Protein AF-M2AZB9-F1 (afdb_monomer)

Organism: NCBI:txid1263867

Nearest PDB structures (foldseek):
  3elk-assembly1_B  TM=8.672E-01  e=2.434E-01  Thermoplasma acidophilum
  6z1p-assembly1_Ax  TM=4.037E-01  e=1.116E+00  Tetrahymena thermophila SB210
  8gmd-assembly1_A  TM=4.180E-01  e=2.053E+00  Homo sapiens
  7rj8-assembly1_A  TM=4.001E-01  e=1.932E+00  Mus musculus
  3vn5-assembly1_A  TM=2.978E-01  e=5.442E+00  Aquifex aeolicus VF5

Secondary structure (DSSP, 8-state):
-----S--------HHHHHHHHHHHHHTTSEEEEEEE-TTS-EEEEEEE-HHHHHHHHHHHS--GGGBEEEEEEEEPTTSS-EEEEEEESSHHHHHHHHHHHHHTTSEE--S--EEEEEEEE-SSTTSPPEEEEEEEEEESEESSS--HHHHHHT---BSSGGGHHHHTTPPPS--

Solvent-accessible surface area (backbone atoms only — not comparable to full-atom values): 10259 Å² total; per-residue (Å²): 131,80,78,82,68,89,82,71,75,82,82,86,59,53,77,66,57,45,49,54,49,51,52,52,35,36,77,70,51,26,30,50,76,49,79,44,70,43,100,83,78,40,86,44,72,48,76,44,74,31,71,67,24,43,53,56,56,46,46,73,75,63,55,71,58,60,30,36,39,51,76,46,83,53,69,58,46,85,99,51,71,39,29,34,39,39,27,36,16,54,31,63,64,48,33,46,54,53,50,53,43,30,40,78,24,34,32,31,43,61,87,78,61,74,73,49,74,50,76,52,75,45,55,92,47,91,90,51,75,68,37,69,32,20,40,40,34,38,53,22,60,45,69,65,85,60,48,42,57,74,63,38,58,74,65,59,80,60,32,71,50,77,66,48,49,34,63,82,72,76,43,75,66,83,79,128

pLDDT: mean 80.76, std 15.94, range [29.81, 97.25]

Sequence (176 aa):
MLPLQYNYPSHDLDDLELAQALDRFEARGWITGEDFINRKAKPDRSIKITLDGADVWESERHPDWSRNVTDTSGRTIPDTERHRIRIYGHSLAICREFFDAACACGYYDHDGGQIVTAEGHDQLVYWRPAQRIYLLSAWVNSWSLRTAWPGFEARRTWWRTPDEIGKLWGLPPAQT

Foldseek 3Di:
DPPPPLPDDDPPDDPVRVVVLLVVCVVVVQKDKDWDQDPVRDIDIDIDGDPVNVVLVVLLVDFPQQQEKDKDWDDDDPPALKTKIKMKGQDVVNSVLLVVLCCVQVQFAAPPFDKDKDWDWACLDPSDHTDIMMMIMDITSDGDPGGPVVSSVVSRPHDHDSQRSCVVVVHDGPPD

Structure (mmCIF, N/CA/C/O backbone):
data_AF-M2AZB9-F1
#
_entry.id   AF-M2AZB9-F1
#
loop_
_atom_site.group_PDB
_atom_site.id
_atom_site.type_symbol
_atom_site.label_atom_id
_atom_site.label_alt_id
_atom_site.label_comp_id
_atom_site.label_asym_id
_atom_site.label_entity_id
_atom_site.label_seq_id
_atom_site.pdbx_PDB_ins_code
_atom_site.Cartn_x
_atom_site.Cartn_y
_atom_site.Cartn_z
_atom_site.occupancy
_atom_site.B_iso_or_equiv
_atom_site.auth_seq_id
_atom_site.auth_comp_id
_atom_site.auth_asym_id
_atom_site.auth_atom_id
_atom_site.pdbx_PDB_model_num
ATOM 1 N N . MET A 1 1 ? 2.275 -11.014 32.824 1.00 31.95 1 MET A N 1
ATOM 2 C CA . MET A 1 1 ? 2.957 -9.983 32.019 1.00 31.95 1 MET A CA 1
ATOM 3 C C . MET A 1 1 ? 2.177 -9.902 30.717 1.00 31.95 1 MET A C 1
ATOM 5 O O . MET A 1 1 ? 2.235 -10.850 29.949 1.00 31.95 1 MET A O 1
ATOM 9 N N . LEU A 1 2 ? 1.309 -8.897 30.558 1.00 29.81 2 LEU A N 1
ATOM 10 C CA . LEU A 1 2 ? 0.578 -8.702 29.299 1.00 29.81 2 LEU A CA 1
ATOM 11 C C . LEU A 1 2 ? 1.620 -8.410 28.209 1.00 29.81 2 LEU A C 1
ATOM 13 O O . LEU A 1 2 ? 2.538 -7.633 28.490 1.00 29.81 2 LEU A O 1
ATOM 17 N N . PRO A 1 3 ? 1.549 -9.031 27.021 1.00 36.62 3 PRO A N 1
ATOM 18 C CA . PRO A 1 3 ? 2.444 -8.655 25.939 1.00 36.62 3 PRO A CA 1
ATOM 19 C C . PRO A 1 3 ? 2.204 -7.172 25.647 1.00 36.62 3 PRO A C 1
ATOM 21 O O . PRO A 1 3 ? 1.065 -6.758 25.440 1.00 36.62 3 PRO A O 1
ATOM 24 N N . LEU A 1 4 ? 3.266 -6.367 25.707 1.00 38.31 4 LEU A N 1
ATOM 25 C CA . LEU A 1 4 ? 3.257 -4.979 25.253 1.00 38.31 4 LEU A CA 1
ATOM 26 C C . LEU A 1 4 ? 2.741 -4.978 23.811 1.00 38.31 4 LEU A C 1
ATOM 28 O O . LEU A 1 4 ? 3.440 -5.405 22.893 1.00 38.31 4 LEU A O 1
ATOM 32 N N . GLN A 1 5 ? 1.488 -4.570 23.625 1.00 40.47 5 GLN A N 1
ATOM 33 C CA . GLN A 1 5 ? 0.898 -4.401 22.309 1.00 40.47 5 GLN A CA 1
ATOM 34 C C . GLN A 1 5 ? 1.663 -3.265 21.624 1.00 40.47 5 GLN A C 1
ATOM 36 O O . GLN A 1 5 ? 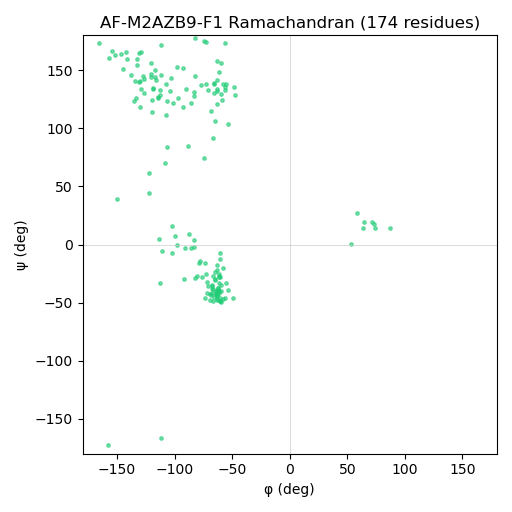1.504 -2.101 21.972 1.00 40.47 5 GLN A O 1
ATOM 41 N N . TYR A 1 6 ? 2.509 -3.619 20.655 1.00 41.72 6 TYR A N 1
ATOM 42 C CA . TYR A 1 6 ? 3.330 -2.695 19.857 1.00 41.72 6 TYR A CA 1
ATOM 43 C C . TYR A 1 6 ? 2.500 -1.680 19.035 1.00 41.72 6 TYR A C 1
ATOM 45 O O . TYR A 1 6 ? 3.060 -0.746 18.468 1.00 41.72 6 TYR A O 1
ATOM 53 N N . ASN A 1 7 ? 1.169 -1.828 19.008 1.00 47.25 7 ASN A N 1
ATOM 54 C CA . ASN A 1 7 ? 0.216 -0.968 18.307 1.00 47.25 7 ASN A CA 1
ATOM 55 C C . ASN A 1 7 ? -0.590 -0.120 19.307 1.00 47.25 7 ASN A C 1
ATOM 57 O O . ASN A 1 7 ? -1.782 -0.366 19.495 1.00 47.25 7 ASN A O 1
ATOM 61 N N . TYR A 1 8 ? 0.054 0.859 19.946 1.00 48.38 8 TYR A N 1
ATOM 62 C CA . TYR A 1 8 ? -0.638 1.962 20.629 1.00 48.38 8 TYR A CA 1
ATOM 63 C C . TYR A 1 8 ? -0.182 3.312 20.049 1.00 48.38 8 TYR A C 1
ATOM 65 O O . TYR A 1 8 ? 0.467 4.095 20.745 1.00 48.38 8 TYR A O 1
ATOM 73 N N . PRO A 1 9 ? -0.405 3.579 18.747 1.00 56.12 9 PRO A N 1
ATOM 74 C CA . PRO A 1 9 ? -0.213 4.928 18.238 1.00 56.12 9 PRO A CA 1
ATOM 75 C C . PRO A 1 9 ? -1.201 5.874 18.934 1.00 56.12 9 PRO A C 1
ATOM 77 O O . PRO A 1 9 ? -2.346 5.499 19.195 1.00 56.12 9 PRO A O 1
ATOM 80 N N . SER A 1 10 ? -0.750 7.092 19.241 1.00 62.91 10 SER A N 1
ATOM 81 C CA . SER A 1 10 ? -1.670 8.183 19.572 1.00 62.91 10 SER A CA 1
ATOM 82 C C . SER A 1 10 ? -2.646 8.342 18.410 1.00 62.91 10 SER A C 1
ATOM 84 O O . SER A 1 10 ? -2.225 8.313 17.254 1.00 62.91 10 SER A O 1
ATOM 86 N N . HIS A 1 11 ? -3.940 8.450 18.702 1.00 72.12 11 HIS A N 1
ATOM 87 C CA . HIS A 1 11 ? -4.943 8.664 17.660 1.00 72.12 11 HIS A CA 1
ATOM 88 C C . HIS A 1 11 ? -4.988 10.123 17.200 1.00 72.12 11 HIS A C 1
ATOM 90 O O . HIS A 1 11 ? -5.577 10.396 16.163 1.00 72.12 11 HIS A O 1
ATOM 96 N N . ASP A 1 12 ? -4.408 11.049 17.972 1.00 81.00 12 ASP A N 1
ATOM 97 C CA . ASP A 1 12 ? -4.403 12.508 17.764 1.00 81.00 12 ASP A CA 1
ATOM 98 C C . ASP A 1 12 ? -5.792 13.160 17.575 1.00 81.00 12 ASP A C 1
ATOM 100 O O . ASP A 1 12 ? -5.878 14.377 17.455 1.00 81.00 12 ASP A O 1
ATOM 104 N N . LEU A 1 13 ? -6.868 12.365 17.623 1.00 82.44 13 LEU A N 1
ATOM 105 C CA . LEU A 1 13 ? -8.260 12.809 17.635 1.00 82.44 13 LEU A CA 1
ATOM 106 C C . LEU A 1 13 ? -8.587 13.572 18.919 1.00 82.44 13 LEU A C 1
ATOM 108 O O . LEU A 1 13 ? -8.235 13.117 20.015 1.00 82.44 13 LEU A O 1
ATOM 112 N N . ASP A 1 14 ? -9.327 14.668 18.782 1.00 91.19 14 ASP A N 1
ATOM 113 C CA . ASP A 1 14 ? -10.003 15.297 19.913 1.00 91.19 14 ASP A CA 1
ATOM 114 C C . ASP A 1 14 ? -11.244 14.497 20.371 1.00 91.19 14 ASP A C 1
ATOM 116 O O . ASP A 1 14 ? -11.627 13.490 19.769 1.00 91.19 14 ASP A O 1
ATOM 120 N N . ASP A 1 15 ? -11.877 14.928 21.467 1.00 86.06 15 ASP A N 1
ATOM 121 C CA . ASP A 1 15 ? -13.034 14.232 22.046 1.00 86.06 15 ASP A CA 1
ATOM 122 C C . ASP A 1 15 ? -14.223 14.132 21.069 1.00 86.06 15 ASP A C 1
ATOM 124 O O . ASP A 1 15 ? -14.946 13.131 21.070 1.00 86.06 15 ASP A O 1
ATOM 128 N N . LEU A 1 16 ? -14.439 15.153 20.231 1.00 87.06 16 LEU A N 1
ATOM 129 C CA . LEU A 1 16 ? -15.531 15.177 19.259 1.00 87.06 16 LEU A CA 1
ATOM 130 C C . LEU A 1 16 ? -15.229 14.235 18.092 1.00 87.06 16 LEU A C 1
ATOM 132 O O . LEU A 1 16 ? -16.094 13.454 17.691 1.00 87.06 16 LEU A O 1
ATOM 136 N N . GLU A 1 17 ? -14.012 14.286 17.561 1.00 88.62 17 GLU A N 1
ATOM 137 C CA . GLU A 1 17 ? -13.555 13.419 16.477 1.00 88.62 17 GLU A CA 1
ATOM 138 C C . GLU A 1 17 ? -13.549 11.947 16.898 1.00 88.62 17 GLU A C 1
ATOM 140 O O . GLU A 1 17 ? -13.988 11.081 16.134 1.00 88.62 17 GLU A O 1
ATOM 145 N N . LEU A 1 18 ? -13.113 11.663 18.130 1.00 86.81 18 LEU A N 1
ATOM 146 C CA . LEU A 1 18 ? -13.141 10.325 18.709 1.00 86.81 18 LEU A CA 1
ATOM 147 C C . LEU A 1 18 ? -14.579 9.819 18.853 1.00 86.81 18 LEU A C 1
ATOM 149 O O . LEU A 1 18 ? -14.874 8.707 18.416 1.00 86.81 18 LEU A O 1
ATOM 153 N N . ALA A 1 19 ? -15.485 10.631 19.406 1.00 86.44 19 ALA A N 1
ATOM 154 C CA . ALA A 1 19 ? -16.895 10.265 19.526 1.00 86.44 19 ALA A CA 1
ATOM 155 C C . ALA A 1 19 ? -17.515 9.961 18.153 1.00 86.44 19 ALA A C 1
ATOM 157 O O . ALA A 1 19 ? -18.109 8.902 17.961 1.00 86.44 19 ALA A O 1
ATOM 158 N N . GLN A 1 20 ? -17.284 10.825 17.161 1.00 87.75 20 GLN A N 1
ATOM 159 C CA . GLN A 1 20 ? -17.760 10.608 15.795 1.00 87.75 20 GLN A CA 1
ATOM 160 C C . GLN A 1 20 ? -17.163 9.348 15.154 1.00 87.75 20 GLN A C 1
ATOM 162 O O . GLN A 1 20 ? -17.847 8.665 14.391 1.00 87.75 20 GLN A O 1
ATOM 167 N N . ALA A 1 21 ? -15.893 9.033 15.418 1.00 87.12 21 ALA A N 1
ATOM 168 C CA . ALA A 1 21 ? -15.264 7.812 14.923 1.00 87.12 21 ALA A CA 1
ATOM 169 C C . ALA A 1 21 ? -15.899 6.557 15.532 1.00 87.12 21 ALA A C 1
ATOM 171 O O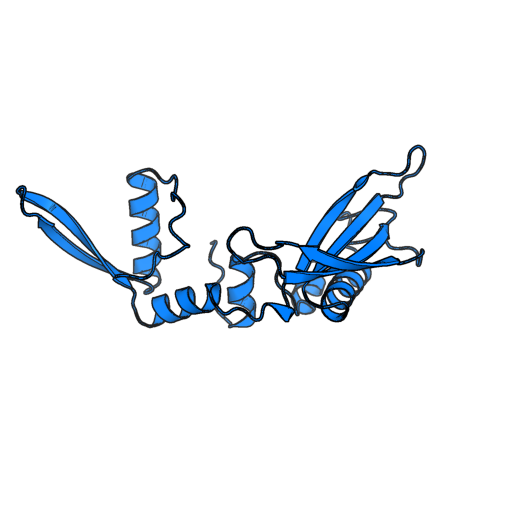 . ALA A 1 21 ? -16.226 5.624 14.795 1.00 87.12 21 ALA A O 1
ATOM 172 N N . LEU A 1 22 ? -16.134 6.559 16.845 1.00 88.56 22 LEU A N 1
ATOM 173 C CA . LEU A 1 22 ? -16.800 5.462 17.546 1.00 88.56 22 LEU A CA 1
ATOM 174 C C . LEU A 1 22 ? -18.241 5.274 17.053 1.00 88.56 22 LEU A C 1
ATOM 176 O O . LEU A 1 22 ? -18.629 4.153 16.734 1.00 88.56 22 LEU A O 1
ATOM 180 N N . ASP A 1 23 ? -19.000 6.355 16.881 1.00 88.12 23 ASP A N 1
ATOM 181 C CA . ASP A 1 23 ? -20.371 6.276 16.365 1.00 88.12 23 ASP A CA 1
ATOM 182 C C . ASP A 1 23 ? -20.410 5.707 14.936 1.00 88.12 23 ASP A C 1
ATOM 184 O O . ASP A 1 23 ? -21.278 4.895 14.609 1.00 88.12 23 ASP A O 1
ATOM 188 N N . ARG A 1 24 ? -19.431 6.046 14.081 1.00 88.44 24 ARG A N 1
ATOM 189 C CA . ARG A 1 24 ? -19.294 5.425 12.749 1.00 88.44 24 ARG A CA 1
ATOM 190 C C . ARG A 1 24 ? -18.991 3.930 12.832 1.00 88.44 24 ARG A C 1
ATOM 192 O O . ARG A 1 24 ? -19.529 3.164 12.035 1.00 88.44 24 ARG A O 1
ATOM 199 N N . PHE A 1 25 ? -18.118 3.508 13.745 1.00 89.81 25 PHE A N 1
ATOM 200 C CA . PHE A 1 25 ? -17.784 2.092 13.916 1.00 89.81 25 PHE A CA 1
ATOM 201 C C . PHE A 1 25 ? -18.970 1.288 14.449 1.00 89.81 25 PHE A C 1
ATOM 203 O O . PHE A 1 25 ? -19.200 0.167 13.998 1.00 89.81 25 PHE A O 1
ATOM 210 N N . GLU A 1 26 ? -19.753 1.865 15.358 1.00 90.69 26 GLU A N 1
ATOM 211 C CA . GLU A 1 26 ? -20.965 1.234 15.874 1.00 90.69 26 GLU A CA 1
ATOM 212 C C . GLU A 1 26 ? -22.060 1.158 14.804 1.00 90.69 26 GLU A C 1
ATOM 214 O O . GLU A 1 26 ? -22.653 0.099 14.611 1.00 90.69 26 GLU A O 1
ATOM 219 N N . ALA A 1 27 ? -22.257 2.222 14.016 1.00 88.94 27 ALA A N 1
ATOM 220 C CA . ALA A 1 27 ? -23.193 2.225 12.888 1.00 88.94 27 ALA A CA 1
ATOM 221 C C . ALA A 1 27 ? -22.844 1.182 11.810 1.00 88.94 27 ALA A C 1
ATOM 223 O O . ALA A 1 27 ? -23.729 0.686 11.113 1.00 88.94 27 ALA A O 1
ATOM 224 N N . ARG A 1 28 ? -21.557 0.833 11.676 1.00 86.75 28 ARG A N 1
ATOM 225 C CA . ARG A 1 28 ? -21.064 -0.237 10.791 1.00 86.75 28 ARG A CA 1
ATOM 226 C C . ARG A 1 28 ? -21.096 -1.628 11.430 1.00 86.75 28 ARG A C 1
ATOM 228 O O . ARG A 1 28 ? -20.762 -2.597 10.757 1.00 86.75 28 ARG A O 1
ATOM 235 N N . GLY A 1 29 ? -21.484 -1.736 12.700 1.00 90.75 29 GLY A N 1
ATOM 236 C CA . GLY A 1 29 ? -21.535 -2.997 13.436 1.00 90.75 29 GLY A CA 1
ATOM 237 C C . GLY A 1 29 ? -20.168 -3.546 13.848 1.00 90.75 29 GLY A C 1
ATOM 238 O O . GLY A 1 29 ? -20.089 -4.706 14.236 1.00 90.75 29 GLY A O 1
ATOM 239 N N . TRP A 1 30 ? -19.092 -2.753 13.782 1.00 90.31 30 TRP A N 1
ATOM 240 C CA . TRP A 1 30 ? -17.729 -3.185 14.139 1.00 90.31 30 TRP A CA 1
ATOM 241 C C . TRP A 1 30 ? -17.456 -3.121 15.642 1.00 90.31 30 TRP A C 1
ATOM 243 O O . TRP A 1 30 ? -16.653 -3.879 16.186 1.00 90.31 30 TRP A O 1
ATOM 253 N N . ILE A 1 31 ? -18.135 -2.215 16.335 1.00 93.69 31 ILE A N 1
ATOM 254 C CA . ILE A 1 31 ? -18.088 -2.114 17.790 1.00 93.69 31 ILE A CA 1
ATOM 255 C C . ILE A 1 31 ? -19.505 -2.037 18.349 1.00 93.69 31 ILE A C 1
ATOM 257 O O . ILE A 1 31 ? -20.462 -1.768 17.629 1.00 93.69 31 ILE A O 1
ATOM 261 N N . THR A 1 32 ? -19.625 -2.253 19.650 1.00 93.94 32 THR A N 1
ATOM 262 C CA . THR A 1 32 ? -20.830 -1.974 20.428 1.00 93.94 32 THR A CA 1
ATOM 263 C C . THR A 1 32 ? -20.447 -1.189 21.674 1.00 93.94 32 THR A C 1
ATOM 265 O O . THR A 1 32 ? -19.400 -1.450 22.281 1.00 93.94 32 THR A O 1
ATOM 268 N N . GLY A 1 33 ? -21.272 -0.206 22.027 1.00 88.12 33 GLY A N 1
ATOM 269 C CA . GLY A 1 33 ? -21.108 0.614 23.213 1.00 88.12 33 GLY A CA 1
ATOM 270 C C . GLY A 1 33 ? -22.191 0.375 24.262 1.00 88.12 33 GLY A C 1
ATOM 271 O O . GLY A 1 33 ? -23.354 0.157 23.936 1.00 88.12 33 GLY A O 1
ATOM 272 N N . GLU A 1 34 ? -21.815 0.468 25.533 1.00 88.75 34 GLU A N 1
ATOM 273 C CA . GLU A 1 34 ? -22.759 0.559 26.649 1.00 88.75 34 GLU A CA 1
ATOM 274 C C . GLU A 1 34 ? -22.356 1.734 27.542 1.00 88.75 34 GLU A C 1
ATOM 276 O O . GLU A 1 34 ? -21.245 1.754 28.089 1.00 88.75 34 GLU A O 1
ATOM 281 N N . ASP A 1 35 ? -23.254 2.713 27.659 1.00 89.06 35 ASP A N 1
ATOM 282 C CA . ASP A 1 35 ? -23.085 3.870 28.534 1.00 89.06 35 ASP A CA 1
ATOM 283 C C . ASP A 1 35 ? -23.253 3.458 29.998 1.00 89.06 35 ASP A C 1
ATOM 285 O O . ASP A 1 35 ? -24.160 2.707 30.363 1.00 89.06 35 ASP A O 1
ATOM 289 N N . PHE A 1 36 ? -22.392 3.980 30.866 1.00 90.69 36 PHE A N 1
ATOM 290 C CA . PHE A 1 36 ? -22.454 3.725 32.298 1.00 90.69 36 PHE A CA 1
ATOM 291 C C . PHE A 1 36 ? -22.001 4.944 33.104 1.00 90.69 36 PHE A C 1
ATOM 293 O O . PHE A 1 36 ? -21.364 5.869 32.608 1.00 90.69 36 PHE A O 1
ATOM 300 N N . ILE A 1 37 ? -22.324 4.951 34.397 1.00 91.06 37 ILE A N 1
ATOM 301 C CA . ILE A 1 37 ? -21.782 5.936 35.332 1.00 91.06 37 ILE A CA 1
ATOM 302 C C . ILE A 1 37 ? -20.532 5.343 35.972 1.00 91.06 37 ILE A C 1
ATOM 304 O O . ILE A 1 37 ? -20.596 4.320 36.659 1.00 91.06 37 ILE A O 1
ATOM 308 N N . ASN A 1 38 ? -19.381 5.977 35.759 1.00 86.94 38 ASN A N 1
ATOM 309 C CA . ASN A 1 38 ? -18.135 5.489 36.331 1.00 86.94 38 ASN A CA 1
ATOM 310 C C . ASN A 1 38 ? -18.062 5.726 37.849 1.00 86.94 38 ASN A C 1
ATOM 312 O O . ASN A 1 38 ? -18.892 6.396 38.466 1.00 86.94 38 ASN A O 1
ATOM 316 N N . ARG A 1 39 ? -17.002 5.205 38.480 1.00 89.06 39 ARG A N 1
ATOM 317 C CA . ARG A 1 39 ? -16.795 5.276 39.941 1.00 89.06 39 ARG A CA 1
ATOM 318 C C . ARG A 1 39 ? -16.707 6.704 40.505 1.00 89.06 39 ARG A C 1
ATOM 320 O O . ARG A 1 39 ? -16.738 6.866 41.719 1.00 89.06 39 ARG A O 1
ATOM 327 N N . LYS A 1 40 ? -16.572 7.726 39.651 1.00 91.50 40 LYS A N 1
ATOM 328 C CA . LYS A 1 40 ? -16.526 9.150 40.024 1.00 91.50 40 LYS A CA 1
ATOM 329 C C . LYS A 1 40 ? -17.851 9.874 39.749 1.00 91.50 40 LYS A C 1
ATOM 331 O O . LYS A 1 40 ? -17.855 11.101 39.708 1.00 91.50 40 LYS A O 1
ATOM 336 N N . ALA A 1 41 ? -18.942 9.133 39.545 1.00 88.12 41 ALA A N 1
ATOM 337 C CA . ALA A 1 41 ? -20.257 9.664 39.194 1.00 88.12 41 ALA A CA 1
ATOM 338 C C . ALA A 1 41 ? -20.270 10.487 37.890 1.00 88.12 41 ALA A C 1
ATOM 340 O O . ALA A 1 41 ? -21.098 11.381 37.726 1.00 88.12 41 ALA A O 1
ATOM 341 N N . LYS A 1 42 ? -19.347 10.201 36.964 1.00 86.81 42 LYS A N 1
ATOM 342 C CA . LYS A 1 42 ? -19.314 10.830 35.641 1.00 86.81 42 LYS A CA 1
ATOM 343 C C . LYS A 1 42 ? -19.860 9.864 34.584 1.00 86.81 42 LYS A C 1
ATOM 345 O O . LYS A 1 42 ? -19.581 8.668 34.705 1.00 86.81 42 LYS A O 1
ATOM 350 N N . PRO A 1 43 ? -20.598 10.360 33.574 1.00 86.19 43 PRO A N 1
ATOM 351 C CA . PRO A 1 43 ? -20.927 9.579 32.388 1.00 86.19 43 PRO A CA 1
ATOM 352 C C . PRO A 1 43 ? -19.655 9.055 31.730 1.00 86.19 43 PRO A C 1
ATOM 354 O O . PRO A 1 43 ? -18.648 9.765 31.669 1.00 86.19 43 PRO A O 1
ATOM 357 N N . ASP A 1 44 ? -19.706 7.809 31.294 1.00 85.88 44 ASP A N 1
ATOM 358 C CA . ASP A 1 44 ? -18.609 7.098 30.659 1.00 85.88 44 ASP A CA 1
ATOM 359 C C . ASP A 1 44 ? -19.189 6.041 29.713 1.00 85.88 44 ASP A C 1
ATOM 361 O O . ASP A 1 44 ? -20.369 5.691 29.811 1.00 85.88 44 ASP A O 1
ATOM 365 N N . ARG A 1 45 ? -18.373 5.524 28.799 1.00 84.75 45 ARG A N 1
ATOM 366 C CA . ARG A 1 45 ? -18.831 4.586 27.771 1.00 84.75 45 ARG A CA 1
ATOM 367 C C . ARG A 1 45 ? -17.882 3.408 27.674 1.00 84.75 45 ARG A C 1
ATOM 369 O O . ARG A 1 45 ? -16.676 3.569 27.503 1.00 84.75 45 ARG A O 1
ATOM 376 N N . SER A 1 46 ? -18.427 2.202 27.794 1.00 88.69 46 SER A N 1
ATOM 377 C CA . SER A 1 46 ? -17.668 0.981 27.540 1.00 88.69 46 SER A CA 1
ATOM 378 C C . SER A 1 46 ? -17.807 0.616 26.071 1.00 88.69 46 SER A C 1
ATOM 380 O O . SER A 1 46 ? -18.910 0.661 25.538 1.00 88.69 46 SER A O 1
ATOM 382 N N . ILE A 1 47 ? -16.698 0.274 25.419 1.00 89.56 47 ILE A N 1
ATOM 383 C CA . ILE A 1 47 ? -16.664 -0.110 24.006 1.00 89.56 47 ILE A CA 1
ATOM 384 C C . ILE A 1 47 ? -16.139 -1.540 23.904 1.00 89.56 47 ILE A C 1
ATOM 386 O O . ILE A 1 47 ? -15.137 -1.889 24.533 1.00 89.56 47 ILE A O 1
ATOM 390 N N . LYS A 1 48 ? -16.812 -2.373 23.109 1.00 91.56 48 LYS A N 1
ATOM 391 C CA . LYS A 1 48 ? -16.399 -3.746 22.798 1.00 91.56 48 LYS A CA 1
ATOM 392 C C . LYS A 1 48 ? -16.347 -3.927 21.288 1.00 91.56 48 LYS A C 1
ATOM 394 O O . LYS A 1 48 ? -17.203 -3.408 20.579 1.00 91.56 48 LYS A O 1
ATOM 399 N N . ILE A 1 49 ? -15.368 -4.685 20.810 1.00 89.31 49 ILE A N 1
ATOM 400 C CA . ILE A 1 49 ? -15.298 -5.091 19.406 1.00 89.31 49 ILE A CA 1
ATOM 401 C C . ILE A 1 49 ? -16.294 -6.232 19.152 1.00 89.31 49 ILE A C 1
ATOM 403 O O . ILE A 1 49 ? -16.434 -7.127 19.991 1.00 89.31 49 ILE A O 1
ATOM 407 N N . THR A 1 50 ? -17.021 -6.180 18.039 1.00 91.69 50 THR A N 1
ATOM 408 C CA . THR A 1 50 ? -17.900 -7.278 17.602 1.00 91.69 50 THR A CA 1
ATOM 409 C C . THR A 1 50 ? -17.088 -8.351 16.870 1.00 91.69 50 THR A C 1
ATOM 411 O O . THR A 1 50 ? -15.883 -8.193 16.686 1.00 91.69 50 THR A O 1
ATOM 414 N N . LEU A 1 51 ? -17.723 -9.451 16.444 1.00 88.00 51 LEU A N 1
ATOM 415 C CA . LEU A 1 51 ? -17.059 -10.434 15.576 1.00 88.00 51 LEU A CA 1
ATOM 416 C C . LEU A 1 51 ? -16.687 -9.815 14.223 1.00 88.00 51 LEU A C 1
ATOM 418 O O . LEU A 1 51 ? -15.535 -9.908 13.823 1.00 88.00 51 LEU A O 1
ATOM 422 N N . ASP A 1 52 ? -17.610 -9.091 13.590 1.00 83.62 52 ASP A N 1
ATOM 423 C CA . ASP A 1 52 ? -17.351 -8.412 12.314 1.00 83.62 52 ASP A CA 1
ATOM 424 C C . ASP A 1 52 ? -16.229 -7.369 12.447 1.00 83.62 52 ASP A C 1
ATOM 426 O O . ASP A 1 52 ? -15.358 -7.259 11.586 1.00 83.62 52 ASP A O 1
ATOM 430 N N . GLY A 1 53 ? -16.203 -6.620 13.554 1.00 83.38 53 GLY A N 1
ATOM 431 C CA . GLY A 1 53 ? -15.102 -5.706 13.846 1.00 83.38 53 GLY A CA 1
ATOM 432 C C . GLY A 1 53 ? -13.788 -6.426 14.127 1.00 83.38 53 GLY A C 1
ATOM 433 O O . GLY A 1 53 ? -12.736 -5.926 13.740 1.00 83.38 53 GLY A O 1
ATOM 434 N N . ALA A 1 54 ? -1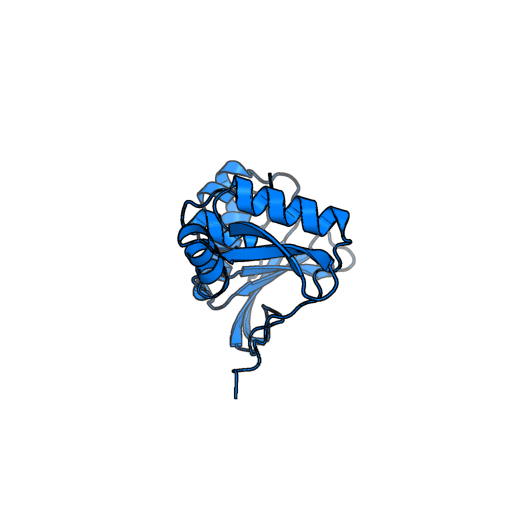3.830 -7.597 14.768 1.00 81.69 54 ALA A N 1
ATOM 435 C CA . ALA A 1 54 ? -12.652 -8.424 14.994 1.00 81.69 54 ALA A CA 1
ATOM 436 C C . ALA A 1 54 ? -12.091 -8.964 13.674 1.00 81.69 54 ALA A C 1
ATOM 438 O O . ALA A 1 54 ? -10.879 -8.950 13.501 1.00 81.69 54 ALA A O 1
ATOM 439 N N . ASP A 1 55 ? -12.941 -9.347 12.720 1.00 75.94 55 ASP A N 1
ATOM 440 C CA . ASP A 1 55 ? -12.508 -9.762 11.383 1.00 75.94 55 ASP A CA 1
ATOM 441 C C . ASP A 1 55 ? -11.822 -8.608 10.635 1.00 75.94 55 ASP A C 1
ATOM 443 O O . ASP A 1 55 ? -10.749 -8.794 10.058 1.00 75.94 55 ASP A O 1
ATOM 447 N N . VAL A 1 56 ? -12.377 -7.390 10.707 1.00 73.62 56 VAL A N 1
ATOM 448 C CA . VAL A 1 56 ? -11.733 -6.176 10.167 1.00 73.62 56 VAL A CA 1
ATOM 449 C C . VAL A 1 56 ? -10.382 -5.935 10.851 1.00 73.62 56 VAL A C 1
ATOM 451 O O . VAL A 1 56 ? -9.362 -5.763 10.184 1.00 73.62 56 VAL A O 1
ATOM 454 N N . TRP A 1 57 ? -10.350 -5.995 12.177 1.00 75.00 57 TRP A N 1
ATOM 455 C CA . TRP A 1 57 ? -9.154 -5.784 12.989 1.00 75.00 57 TRP A CA 1
ATOM 456 C C . TRP A 1 57 ? -8.049 -6.824 12.739 1.00 75.00 57 TRP A C 1
ATOM 458 O O . TRP A 1 57 ? -6.870 -6.477 12.658 1.00 75.00 57 TRP A O 1
ATOM 468 N N . GLU A 1 58 ? -8.404 -8.097 12.574 1.00 71.75 58 GLU A N 1
ATOM 469 C CA . GLU A 1 58 ? -7.460 -9.161 12.223 1.00 71.75 58 GLU A CA 1
ATOM 470 C C . GLU A 1 58 ? -6.997 -9.047 10.766 1.00 71.75 58 GLU A C 1
ATOM 472 O O . GLU A 1 58 ? -5.827 -9.318 10.472 1.00 71.75 58 GLU A O 1
ATOM 477 N N . SER A 1 59 ? -7.854 -8.560 9.859 1.00 66.50 59 SER A N 1
ATOM 478 C CA . SER A 1 59 ? -7.478 -8.328 8.459 1.00 66.50 59 SER A CA 1
ATOM 479 C C . SER A 1 59 ? -6.349 -7.299 8.314 1.00 66.50 59 SER A C 1
ATOM 481 O O . SER A 1 59 ? -5.481 -7.460 7.456 1.00 66.50 59 SER A O 1
ATOM 483 N N . GLU A 1 60 ? -6.286 -6.300 9.200 1.00 63.88 60 GLU A N 1
ATOM 484 C CA . GLU A 1 60 ? -5.196 -5.317 9.243 1.00 63.88 60 GLU A CA 1
ATOM 485 C C . GLU A 1 60 ? -3.878 -5.901 9.782 1.00 63.88 60 GLU A C 1
ATOM 487 O O . GLU A 1 60 ? -2.790 -5.419 9.451 1.00 63.88 60 GLU A O 1
ATOM 492 N N . ARG A 1 61 ? -3.941 -6.958 10.604 1.00 68.38 61 ARG A N 1
ATOM 493 C CA . ARG A 1 61 ? -2.760 -7.598 11.215 1.00 68.38 61 ARG A CA 1
ATOM 494 C C . ARG A 1 61 ? -2.192 -8.743 10.395 1.00 68.38 61 ARG A C 1
ATOM 496 O O . ARG A 1 61 ? -0.976 -8.964 10.407 1.00 68.38 61 ARG A O 1
ATOM 503 N N . HIS A 1 62 ? -3.049 -9.429 9.651 1.00 69.25 62 HIS A N 1
ATOM 504 C CA . HIS A 1 62 ? -2.682 -10.568 8.824 1.00 69.25 62 HIS A CA 1
ATOM 505 C C . HIS A 1 62 ? -3.032 -10.392 7.335 1.00 69.25 62 HIS A C 1
ATOM 507 O O . HIS A 1 62 ? -3.491 -11.356 6.718 1.00 69.25 62 HIS A O 1
ATOM 513 N N . PRO A 1 63 ? -2.779 -9.226 6.699 1.00 72.31 63 PRO A N 1
ATOM 514 C CA . PRO A 1 63 ? -2.897 -9.156 5.254 1.00 72.31 63 PRO A CA 1
ATOM 515 C C . PRO A 1 63 ? -1.869 -10.080 4.604 1.00 72.31 63 PRO A C 1
ATOM 517 O O . PRO A 1 63 ? -0.825 -10.405 5.182 1.00 72.31 63 PRO A O 1
ATOM 520 N N . ASP A 1 64 ? -2.130 -10.470 3.359 1.00 78.69 64 ASP A N 1
ATOM 521 C CA . ASP A 1 64 ? -1.105 -11.104 2.542 1.00 78.69 64 ASP A CA 1
ATOM 522 C C . ASP A 1 64 ? -0.003 -10.075 2.242 1.00 78.69 64 ASP A C 1
ATOM 524 O O . ASP A 1 64 ? -0.067 -9.290 1.294 1.00 78.69 64 ASP A O 1
ATOM 528 N N . TRP A 1 65 ? 1.015 -10.056 3.101 1.00 78.12 65 TRP A N 1
ATOM 529 C CA . TRP A 1 65 ? 2.150 -9.143 3.012 1.00 78.12 65 TRP A CA 1
ATOM 530 C C . TRP A 1 65 ? 2.968 -9.351 1.741 1.00 78.12 65 TRP A C 1
ATOM 532 O O . TRP A 1 65 ? 3.625 -8.417 1.294 1.00 78.12 65 TRP A O 1
ATOM 542 N N . SER A 1 66 ? 2.903 -10.527 1.107 1.00 82.69 66 SER A N 1
ATOM 543 C CA . SER A 1 66 ? 3.590 -10.756 -0.171 1.00 82.69 66 SER A CA 1
ATOM 544 C C . SER A 1 66 ? 3.060 -9.858 -1.298 1.00 82.69 66 SER A C 1
ATOM 546 O O . SER A 1 66 ? 3.756 -9.645 -2.292 1.00 82.69 66 SER A O 1
ATOM 548 N N . ARG A 1 67 ? 1.864 -9.286 -1.094 1.00 86.19 67 ARG A N 1
ATOM 549 C CA . ARG A 1 67 ? 1.161 -8.377 -1.999 1.00 86.19 67 ARG A CA 1
ATOM 550 C C . ARG A 1 67 ? 1.334 -6.896 -1.658 1.00 86.19 67 ARG A C 1
ATOM 552 O O . ARG A 1 67 ? 0.776 -6.057 -2.363 1.00 86.19 67 ARG A O 1
ATOM 559 N N . ASN A 1 68 ? 2.070 -6.549 -0.600 1.00 87.81 68 ASN A N 1
ATOM 560 C CA . ASN A 1 6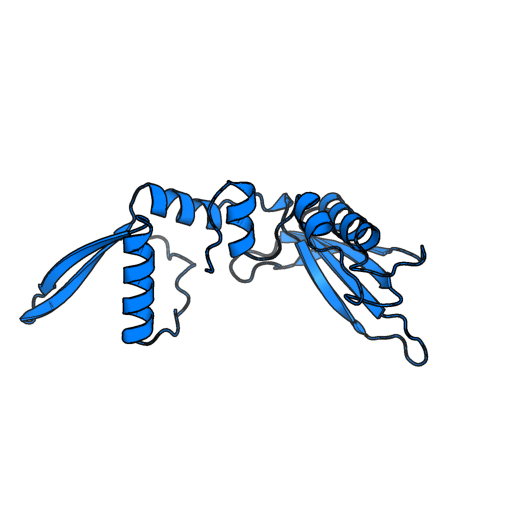8 ? 2.348 -5.146 -0.304 1.00 87.81 68 ASN A CA 1
ATOM 561 C C . ASN A 1 68 ? 3.318 -4.562 -1.335 1.00 87.81 68 ASN A C 1
ATOM 563 O O . ASN A 1 68 ? 4.368 -5.152 -1.613 1.00 87.81 68 ASN A O 1
ATOM 567 N N . VAL A 1 69 ? 2.975 -3.384 -1.850 1.00 91.06 69 VAL A N 1
ATOM 568 C CA . VAL A 1 69 ? 3.833 -2.590 -2.728 1.00 91.06 69 VAL A CA 1
ATOM 569 C C . VAL A 1 69 ? 3.820 -1.137 -2.276 1.00 91.06 69 VAL A C 1
ATOM 571 O O . VAL A 1 69 ? 2.774 -0.594 -1.942 1.00 91.06 69 VAL A O 1
ATOM 574 N N . THR A 1 70 ? 4.973 -0.480 -2.324 1.00 90.00 70 THR A N 1
ATOM 575 C CA . THR A 1 70 ? 5.074 0.977 -2.215 1.00 90.00 70 THR A CA 1
ATOM 576 C C . THR A 1 70 ? 5.922 1.519 -3.354 1.00 90.00 70 THR A C 1
ATOM 578 O O . THR A 1 70 ? 6.914 0.901 -3.747 1.00 90.00 70 THR A O 1
ATOM 581 N N . ASP A 1 71 ? 5.534 2.658 -3.916 1.00 90.75 71 ASP A N 1
ATOM 582 C CA . ASP A 1 71 ? 6.309 3.351 -4.931 1.00 90.75 71 ASP A CA 1
ATOM 583 C C . ASP A 1 71 ? 6.759 4.723 -4.439 1.00 90.75 71 ASP A C 1
ATOM 585 O O . ASP A 1 71 ? 6.065 5.428 -3.712 1.00 90.75 71 ASP A O 1
ATOM 589 N N . THR A 1 72 ? 7.964 5.105 -4.842 1.00 87.62 72 THR A N 1
ATOM 590 C CA . THR A 1 72 ? 8.475 6.458 -4.654 1.00 87.62 72 THR A CA 1
ATOM 591 C C . THR A 1 72 ? 8.946 7.002 -5.992 1.00 87.62 72 THR A C 1
ATOM 593 O O . THR A 1 72 ? 9.712 6.373 -6.732 1.00 87.62 72 THR A O 1
ATOM 596 N N . SER A 1 73 ? 8.491 8.208 -6.302 1.00 79.19 73 SER A N 1
ATOM 597 C CA . SER A 1 73 ? 9.010 9.020 -7.393 1.00 79.19 73 SER A CA 1
ATOM 598 C C . SER A 1 73 ? 10.256 9.769 -6.919 1.00 79.19 73 SER A C 1
ATOM 600 O O . SER A 1 73 ? 10.248 10.418 -5.874 1.00 79.19 73 SER A O 1
ATOM 602 N N . GLY A 1 74 ? 11.348 9.655 -7.670 1.00 66.25 74 GLY A N 1
ATOM 603 C CA . GLY A 1 74 ? 12.639 10.247 -7.347 1.00 66.25 74 GLY A CA 1
ATOM 604 C C . GLY A 1 74 ? 13.068 11.373 -8.288 1.00 66.25 74 GLY A C 1
ATOM 605 O O . GLY A 1 74 ? 12.298 11.893 -9.090 1.00 66.25 74 GLY A O 1
ATOM 606 N N . ARG A 1 75 ? 14.356 11.720 -8.169 1.00 63.12 75 ARG A N 1
ATOM 607 C CA . ARG A 1 75 ? 15.068 12.757 -8.931 1.00 63.12 75 ARG A CA 1
ATOM 608 C C . ARG A 1 75 ? 14.795 12.655 -10.439 1.00 63.12 75 ARG A C 1
ATOM 610 O O . ARG A 1 75 ? 15.017 11.597 -11.031 1.00 63.12 75 ARG A O 1
ATOM 617 N N . THR A 1 76 ? 14.401 13.767 -11.045 1.00 69.19 76 THR A N 1
ATOM 618 C CA . THR A 1 76 ? 14.499 13.991 -12.492 1.00 69.19 76 THR A CA 1
ATOM 619 C C . THR A 1 76 ? 15.981 14.034 -12.881 1.00 69.19 76 THR A C 1
ATOM 621 O O . THR A 1 76 ? 16.785 14.592 -12.123 1.00 69.19 76 THR A O 1
ATOM 624 N N . ILE A 1 77 ? 16.383 13.436 -14.010 1.00 66.00 77 ILE A N 1
ATOM 625 C CA . ILE A 1 77 ? 17.745 13.679 -14.527 1.00 66.00 77 ILE A CA 1
ATOM 626 C C . ILE A 1 77 ? 17.804 15.156 -14.930 1.00 66.00 77 ILE A C 1
ATOM 628 O O . ILE A 1 77 ? 16.902 15.597 -15.646 1.00 66.00 77 ILE A O 1
ATOM 632 N N . PRO A 1 78 ? 18.827 15.918 -14.500 1.00 62.19 78 PRO A N 1
ATOM 633 C CA . PRO A 1 78 ? 19.065 17.257 -15.026 1.00 62.19 78 PRO A CA 1
ATOM 634 C C . PRO A 1 78 ? 19.020 17.246 -16.558 1.00 62.19 78 PRO A C 1
ATOM 636 O O . PRO A 1 78 ? 19.554 16.329 -17.179 1.00 62.19 78 PRO A O 1
ATOM 639 N N . ASP A 1 79 ? 18.344 18.231 -17.143 1.00 68.69 79 ASP A N 1
ATOM 640 C CA . ASP A 1 79 ? 18.208 18.406 -18.596 1.00 68.69 79 ASP A CA 1
ATOM 641 C C . ASP A 1 79 ? 17.441 17.288 -19.335 1.00 68.69 79 ASP A C 1
ATOM 643 O O . ASP A 1 79 ? 17.529 17.169 -20.557 1.00 68.69 79 ASP A O 1
ATOM 647 N N . THR A 1 80 ? 16.642 16.485 -18.623 1.00 71.12 80 THR A N 1
ATOM 648 C CA . THR A 1 80 ? 15.681 15.557 -19.242 1.00 71.12 80 THR A CA 1
ATOM 649 C C . THR A 1 80 ? 14.307 15.654 -18.581 1.00 71.12 80 THR A C 1
ATOM 651 O O . THR A 1 80 ? 14.196 16.026 -17.416 1.00 71.12 80 THR A O 1
ATOM 654 N N . GLU A 1 81 ? 13.273 15.202 -19.285 1.00 73.00 81 GLU A N 1
ATOM 655 C CA . GLU A 1 81 ? 11.937 14.962 -18.715 1.00 73.00 81 GLU A CA 1
ATOM 656 C C . GLU A 1 81 ? 11.836 13.591 -18.021 1.00 73.00 81 GLU A C 1
ATOM 658 O O . GLU A 1 81 ? 10.773 13.192 -17.561 1.00 73.00 81 GLU A O 1
ATOM 663 N N . ARG A 1 82 ? 12.936 12.827 -17.939 1.00 83.31 82 ARG A N 1
ATOM 664 C CA . ARG A 1 82 ? 12.901 11.471 -17.392 1.00 83.31 82 ARG A CA 1
ATOM 665 C C . ARG A 1 82 ? 12.988 11.486 -15.877 1.00 83.31 82 ARG A C 1
ATOM 667 O O . ARG A 1 82 ? 13.886 12.063 -15.256 1.00 83.31 82 ARG A O 1
ATOM 674 N N . HIS A 1 83 ? 12.077 10.734 -15.296 1.00 86.69 83 HIS A N 1
ATOM 675 C CA . HIS A 1 83 ? 11.863 10.597 -13.877 1.00 86.69 83 HIS A CA 1
ATOM 676 C C . HIS A 1 83 ? 12.222 9.191 -13.418 1.00 86.69 83 HIS A C 1
ATOM 678 O O . HIS A 1 83 ? 11.815 8.203 -14.031 1.00 86.69 83 HIS A O 1
ATOM 684 N N . ARG A 1 84 ? 12.977 9.074 -12.322 1.00 89.69 84 ARG A N 1
ATOM 685 C CA . ARG A 1 84 ? 13.278 7.757 -11.759 1.00 89.69 84 ARG A CA 1
ATOM 686 C C . ARG A 1 84 ? 12.160 7.332 -10.828 1.00 89.69 84 ARG A C 1
ATOM 688 O O . ARG A 1 84 ? 11.950 7.985 -9.809 1.00 89.69 84 ARG A O 1
ATOM 695 N N . ILE A 1 85 ? 11.536 6.198 -11.106 1.00 92.19 85 ILE A N 1
ATOM 696 C CA . ILE A 1 85 ? 10.649 5.539 -10.148 1.00 92.19 85 ILE A CA 1
ATOM 697 C C . ILE A 1 85 ? 11.390 4.424 -9.407 1.00 92.19 85 ILE A C 1
ATOM 699 O O . ILE A 1 85 ? 12.360 3.831 -9.910 1.00 92.19 85 ILE A O 1
ATOM 703 N N . ARG A 1 86 ? 10.940 4.148 -8.186 1.00 94.25 86 ARG A N 1
ATOM 704 C CA . ARG A 1 86 ? 11.379 3.020 -7.367 1.00 94.25 86 ARG A CA 1
ATOM 705 C C . ARG A 1 86 ? 10.159 2.359 -6.754 1.00 94.25 86 ARG A C 1
ATOM 707 O O . ARG A 1 86 ? 9.400 3.024 -6.064 1.00 94.25 86 ARG A O 1
ATOM 714 N N . ILE A 1 87 ? 10.003 1.070 -7.005 1.00 95.38 87 ILE A N 1
ATOM 715 C CA . ILE A 1 87 ? 8.910 0.242 -6.509 1.00 95.38 87 ILE A CA 1
ATOM 716 C C . ILE A 1 87 ? 9.512 -0.790 -5.571 1.00 95.38 87 ILE A C 1
ATOM 718 O O . ILE A 1 87 ? 10.439 -1.508 -5.952 1.00 95.38 87 ILE A O 1
ATOM 722 N N . TYR A 1 88 ? 8.981 -0.853 -4.363 1.00 95.25 88 TYR A N 1
ATOM 723 C CA . TYR A 1 88 ? 9.408 -1.750 -3.309 1.00 95.25 88 TYR A CA 1
ATOM 724 C C . TYR A 1 88 ? 8.285 -2.720 -2.972 1.00 95.25 88 TYR A C 1
ATOM 726 O O . TYR A 1 88 ? 7.120 -2.332 -2.923 1.00 95.25 88 TYR A O 1
ATOM 734 N N . GLY A 1 89 ? 8.639 -3.969 -2.700 1.00 93.75 89 GLY A N 1
ATOM 735 C CA . GLY A 1 89 ? 7.689 -4.995 -2.285 1.00 93.75 89 GLY A CA 1
ATOM 736 C C . GLY A 1 89 ? 8.397 -6.209 -1.702 1.00 93.75 89 GLY A C 1
ATOM 737 O O . GLY A 1 89 ? 9.624 -6.318 -1.743 1.00 93.75 89 GLY A O 1
ATOM 738 N N . HIS A 1 90 ? 7.627 -7.148 -1.159 1.00 91.00 90 HIS A N 1
ATOM 739 C CA . HIS A 1 90 ? 8.172 -8.363 -0.538 1.00 91.00 90 HIS A CA 1
ATOM 740 C C . HIS A 1 90 ? 8.487 -9.489 -1.535 1.00 91.00 90 HIS A C 1
ATOM 742 O O . HIS A 1 90 ? 9.025 -10.527 -1.153 1.00 91.00 90 HIS A O 1
ATOM 748 N N . SER A 1 91 ? 8.207 -9.282 -2.823 1.00 92.50 91 SER A N 1
ATOM 749 C CA . SER A 1 91 ? 8.665 -10.140 -3.915 1.00 92.50 91 SER A CA 1
ATOM 750 C C . SER A 1 91 ? 8.968 -9.305 -5.159 1.00 92.50 91 SER A C 1
ATOM 752 O O . SER A 1 91 ? 8.344 -8.273 -5.394 1.00 92.50 91 SER A O 1
ATOM 754 N N . LEU A 1 92 ? 9.902 -9.748 -6.003 1.00 93.94 92 LEU A N 1
ATOM 755 C CA . LEU A 1 92 ? 10.110 -9.082 -7.293 1.00 93.94 92 LEU A CA 1
ATOM 756 C C . LEU A 1 92 ? 8.882 -9.224 -8.211 1.00 93.94 92 LEU A C 1
ATOM 758 O O . LEU A 1 92 ? 8.622 -8.336 -9.021 1.00 93.94 92 LEU A O 1
ATOM 762 N N . ALA A 1 93 ? 8.125 -10.318 -8.068 1.00 94.31 93 ALA A N 1
ATOM 763 C CA . ALA A 1 93 ? 6.904 -10.568 -8.827 1.00 94.31 93 ALA A CA 1
ATOM 764 C C . ALA A 1 93 ? 5.857 -9.474 -8.579 1.00 94.31 93 ALA A C 1
ATOM 766 O O . ALA A 1 93 ? 5.385 -8.874 -9.540 1.00 94.31 93 ALA A O 1
ATOM 767 N N . ILE A 1 94 ? 5.581 -9.121 -7.317 1.00 93.69 94 ILE A N 1
ATOM 768 C CA . ILE A 1 94 ? 4.585 -8.084 -7.022 1.00 93.69 94 ILE A CA 1
ATOM 769 C C . ILE A 1 94 ? 5.037 -6.694 -7.498 1.00 93.69 94 ILE A C 1
ATOM 771 O O . ILE A 1 94 ? 4.232 -5.927 -8.025 1.00 93.69 94 ILE A O 1
ATOM 775 N N . CYS A 1 95 ? 6.340 -6.389 -7.411 1.00 95.81 95 CYS A N 1
ATOM 776 C CA . CYS A 1 95 ? 6.886 -5.145 -7.961 1.00 95.81 95 CYS A CA 1
ATOM 777 C C . CYS A 1 95 ? 6.693 -5.063 -9.483 1.00 95.81 95 CYS A C 1
ATOM 779 O O . CYS A 1 95 ? 6.410 -3.988 -10.013 1.00 95.81 95 CYS A O 1
ATOM 781 N N . ARG A 1 96 ? 6.856 -6.192 -10.186 1.00 96.25 96 ARG A N 1
ATOM 782 C CA . ARG A 1 96 ? 6.637 -6.300 -11.634 1.00 96.25 96 ARG A CA 1
ATOM 783 C C . ARG A 1 96 ? 5.164 -6.175 -11.994 1.00 96.25 96 ARG A C 1
ATOM 785 O O . ARG A 1 96 ? 4.847 -5.362 -12.848 1.00 96.25 96 ARG A O 1
ATOM 792 N N . GLU A 1 97 ? 4.280 -6.896 -11.308 1.00 94.94 97 GLU A N 1
ATOM 793 C CA . GLU A 1 97 ? 2.831 -6.824 -11.540 1.00 94.94 97 GLU A CA 1
ATOM 794 C C . GLU A 1 97 ? 2.303 -5.391 -11.406 1.00 94.94 97 GLU A C 1
ATOM 796 O O . GLU A 1 97 ? 1.598 -4.906 -12.293 1.00 94.94 97 GLU A O 1
ATOM 801 N N . PHE A 1 98 ? 2.709 -4.685 -10.344 1.00 94.75 98 PHE A N 1
ATOM 802 C CA . PHE A 1 98 ? 2.376 -3.274 -10.159 1.00 94.75 98 PHE A CA 1
ATOM 803 C C . PHE A 1 98 ? 2.898 -2.406 -11.310 1.00 94.75 98 PHE A C 1
ATOM 805 O O . PHE A 1 98 ? 2.144 -1.615 -11.879 1.00 94.75 98 PHE A O 1
ATOM 812 N N . PHE A 1 99 ? 4.178 -2.556 -11.667 1.00 95.44 99 PHE A N 1
ATOM 813 C CA . PHE A 1 99 ? 4.807 -1.778 -12.734 1.00 95.44 99 PHE A CA 1
ATOM 814 C C . PHE A 1 99 ? 4.132 -2.001 -14.093 1.00 95.44 99 PHE A C 1
ATOM 816 O O . PHE A 1 99 ? 3.831 -1.038 -14.800 1.00 95.44 99 PHE A O 1
ATOM 823 N N . ASP A 1 100 ? 3.861 -3.254 -14.445 1.00 95.31 100 ASP A N 1
ATOM 824 C CA . ASP A 1 100 ? 3.273 -3.630 -15.728 1.00 95.31 100 ASP A CA 1
ATOM 825 C C . ASP A 1 100 ? 1.832 -3.123 -15.834 1.00 95.31 100 ASP A C 1
ATOM 827 O O . ASP A 1 100 ? 1.441 -2.563 -16.860 1.00 95.31 100 ASP A O 1
ATOM 831 N N . ALA A 1 101 ? 1.047 -3.239 -14.758 1.00 94.06 101 ALA A N 1
ATOM 832 C CA . ALA A 1 101 ? -0.291 -2.663 -14.706 1.00 94.06 101 ALA A CA 1
ATOM 833 C C . ALA A 1 101 ? -0.259 -1.131 -14.787 1.00 94.06 101 ALA A C 1
ATOM 835 O O . ALA A 1 101 ? -1.082 -0.533 -15.482 1.00 94.06 101 ALA A O 1
ATOM 836 N N . ALA A 1 102 ? 0.704 -0.496 -14.119 1.00 92.94 102 ALA A N 1
ATOM 837 C CA . ALA A 1 102 ? 0.873 0.947 -14.153 1.00 92.94 102 ALA A CA 1
ATOM 838 C C . ALA A 1 102 ? 1.216 1.440 -15.565 1.00 92.94 102 ALA A C 1
ATOM 840 O O . ALA A 1 102 ? 0.626 2.415 -16.029 1.00 92.94 102 ALA A O 1
ATOM 841 N N . CYS A 1 103 ? 2.099 0.745 -16.282 1.00 93.56 103 CYS A N 1
ATOM 842 C CA . CYS A 1 103 ? 2.415 1.064 -17.674 1.00 93.56 103 CYS A CA 1
ATOM 843 C C . CYS A 1 103 ? 1.206 0.822 -18.592 1.00 93.56 103 CYS A C 1
ATOM 845 O O . CYS A 1 103 ? 0.813 1.704 -19.354 1.00 93.56 103 CYS A O 1
ATOM 847 N N . ALA A 1 104 ? 0.558 -0.343 -18.478 1.00 93.38 104 ALA A N 1
ATOM 848 C CA . ALA A 1 104 ? -0.586 -0.713 -19.313 1.00 93.38 104 ALA A CA 1
ATOM 849 C C . ALA A 1 104 ? -1.788 0.234 -19.156 1.00 93.38 104 ALA A C 1
ATOM 851 O O . ALA A 1 104 ? -2.585 0.385 -20.082 1.00 93.38 104 ALA A O 1
ATOM 852 N N . CYS A 1 105 ? -1.930 0.864 -17.989 1.00 92.62 105 CYS A N 1
ATOM 853 C CA . CYS A 1 105 ? -3.007 1.802 -17.697 1.00 92.62 105 CYS A CA 1
ATOM 854 C C . CYS A 1 105 ? -2.593 3.275 -17.814 1.00 92.62 105 CYS A C 1
ATOM 856 O O . CYS A 1 105 ? -3.395 4.134 -17.458 1.00 92.62 105 CYS A O 1
ATOM 858 N N . GLY A 1 106 ? -1.385 3.585 -18.296 1.00 90.44 106 GLY A N 1
ATOM 859 C CA . GLY A 1 106 ? -0.924 4.966 -18.482 1.00 90.44 106 GLY A CA 1
ATOM 860 C C . GLY A 1 106 ? -0.628 5.722 -17.181 1.00 90.44 106 GLY A C 1
ATOM 861 O O . GLY A 1 106 ? -0.599 6.953 -17.187 1.00 90.44 106 GLY A O 1
ATOM 862 N N . TYR A 1 107 ? -0.428 5.008 -16.067 1.00 90.56 107 TYR A N 1
ATOM 863 C CA . TYR A 1 107 ? 0.071 5.587 -14.815 1.00 90.56 107 TYR A CA 1
ATOM 864 C C . TYR A 1 107 ? 1.556 5.944 -14.927 1.00 90.56 107 TYR A C 1
ATOM 866 O O . TYR A 1 107 ? 1.966 7.023 -14.497 1.00 90.56 107 TYR A O 1
ATOM 874 N N . TYR A 1 108 ? 2.341 5.062 -15.551 1.00 92.19 108 TYR A N 1
ATOM 875 C CA . TYR A 1 108 ? 3.730 5.314 -15.920 1.00 92.19 108 TYR A CA 1
ATOM 876 C C . TYR A 1 108 ? 3.874 5.338 -17.436 1.00 92.19 108 TYR A C 1
ATOM 878 O O . TYR A 1 108 ? 3.502 4.382 -18.115 1.00 92.19 108 TYR A O 1
ATOM 886 N N . ASP A 1 109 ? 4.461 6.410 -17.957 1.00 91.38 109 ASP A N 1
ATOM 887 C CA . ASP A 1 109 ? 4.852 6.491 -19.361 1.00 91.38 109 ASP A CA 1
ATOM 888 C C . ASP A 1 109 ? 6.267 5.926 -19.528 1.00 91.38 109 ASP A C 1
ATOM 890 O O . ASP A 1 109 ? 7.270 6.639 -19.432 1.00 91.38 109 ASP A O 1
ATOM 894 N N . HIS A 1 110 ? 6.345 4.604 -19.665 1.00 91.81 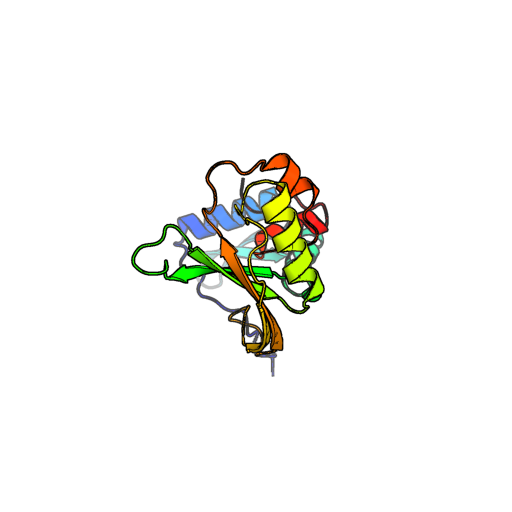110 HIS A N 1
ATOM 895 C CA . HIS A 1 110 ? 7.596 3.877 -19.839 1.00 91.81 110 HIS A CA 1
ATOM 896 C C . HIS A 1 110 ? 7.806 3.503 -21.310 1.00 91.81 110 HIS A C 1
ATOM 898 O O . HIS A 1 110 ? 7.022 2.761 -21.897 1.00 91.81 110 HIS A O 1
ATOM 904 N N . ASP A 1 111 ? 8.919 3.953 -21.881 1.00 89.38 111 ASP A N 1
ATOM 905 C CA . ASP A 1 111 ? 9.287 3.782 -23.294 1.00 89.38 111 ASP A CA 1
ATOM 906 C C . ASP A 1 111 ? 10.042 2.474 -23.599 1.00 89.38 111 ASP A C 1
ATOM 908 O O . ASP A 1 111 ? 10.574 2.302 -24.695 1.00 89.38 111 ASP A O 1
ATOM 912 N N . GLY A 1 112 ? 10.128 1.550 -22.638 1.00 87.19 112 GLY A N 1
ATOM 913 C CA . GLY A 1 112 ? 10.935 0.333 -22.776 1.00 87.19 112 GLY A CA 1
ATOM 914 C C . GLY A 1 112 ?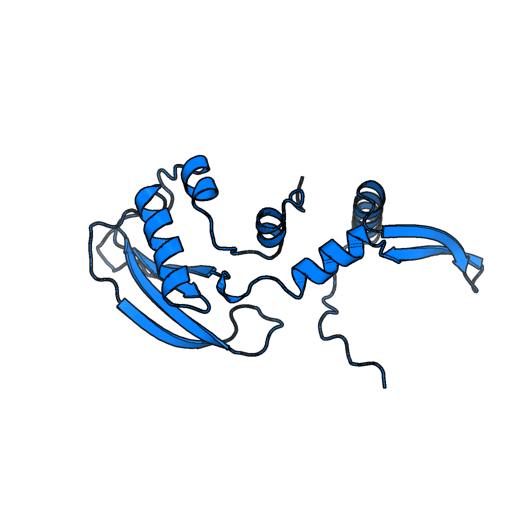 12.399 0.506 -22.360 1.00 87.19 112 GLY A C 1
ATOM 915 O O . GLY A 1 112 ? 13.223 -0.359 -22.660 1.00 87.19 112 GLY A O 1
ATOM 916 N N . GLY A 1 113 ? 12.731 1.598 -21.664 1.00 88.62 113 GLY A N 1
ATOM 917 C CA . GLY A 1 113 ? 14.035 1.811 -21.050 1.00 88.62 113 GLY A CA 1
ATOM 918 C C . GLY A 1 113 ? 14.474 0.709 -20.073 1.00 88.62 113 GLY A C 1
ATOM 919 O O . GLY A 1 113 ? 13.746 -0.225 -19.732 1.00 88.62 113 GLY A O 1
ATOM 920 N N . GLN A 1 114 ? 15.722 0.814 -19.613 1.00 92.38 114 GLN A N 1
ATOM 921 C CA . GLN A 1 114 ? 16.306 -0.180 -18.716 1.00 92.38 114 GLN A CA 1
ATOM 922 C C . GLN A 1 114 ? 15.557 -0.241 -17.379 1.00 92.38 114 GLN A C 1
ATOM 924 O O . GLN A 1 114 ? 15.378 0.772 -16.699 1.00 92.38 114 GLN A O 1
ATOM 929 N N . ILE A 1 115 ? 15.230 -1.466 -16.963 1.00 95.81 115 ILE A N 1
ATOM 930 C CA . ILE A 1 115 ? 14.685 -1.757 -15.640 1.00 95.81 115 ILE A CA 1
ATOM 931 C C . ILE A 1 115 ? 15.765 -2.442 -14.808 1.00 95.81 115 ILE A C 1
ATOM 933 O O . ILE A 1 115 ? 16.295 -3.485 -15.192 1.00 95.81 115 ILE A O 1
ATOM 937 N N . VAL A 1 116 ? 16.082 -1.853 -13.661 1.00 96.31 116 VAL A N 1
ATOM 938 C CA . VAL A 1 116 ? 17.083 -2.351 -12.716 1.00 96.31 116 VAL A CA 1
ATOM 939 C C . VAL A 1 116 ? 16.376 -2.910 -11.494 1.00 96.31 116 VAL A C 1
ATOM 941 O O . VAL A 1 116 ? 15.440 -2.300 -10.982 1.00 96.31 116 VAL A O 1
ATOM 944 N N . THR A 1 117 ? 16.845 -4.049 -10.998 1.00 97.25 117 THR A N 1
ATOM 945 C CA . THR A 1 117 ? 16.307 -4.679 -9.792 1.00 97.25 117 THR A CA 1
ATOM 946 C C . THR A 1 117 ? 17.384 -4.826 -8.731 1.00 97.25 117 THR A C 1
ATOM 948 O O . THR A 1 117 ? 18.546 -5.059 -9.059 1.00 97.25 117 THR A O 1
ATOM 951 N N . ALA A 1 118 ? 17.000 -4.719 -7.465 1.00 96.62 118 ALA A N 1
ATOM 952 C CA . ALA A 1 118 ? 17.877 -4.980 -6.331 1.00 96.62 118 ALA A CA 1
ATOM 953 C C . ALA A 1 118 ? 17.106 -5.675 -5.208 1.00 96.62 118 ALA A C 1
ATOM 955 O O . ALA A 1 118 ? 15.877 -5.703 -5.201 1.00 96.62 118 ALA A O 1
ATOM 956 N N . GLU A 1 119 ? 17.844 -6.220 -4.253 1.00 96.94 119 GLU A N 1
ATOM 957 C CA . GLU A 1 119 ? 17.309 -6.853 -3.056 1.00 96.94 119 GLU A CA 1
ATOM 958 C C . GLU A 1 119 ? 17.975 -6.234 -1.827 1.00 96.94 119 GLU A C 1
ATOM 960 O O . GLU A 1 119 ? 19.153 -5.870 -1.871 1.00 96.94 119 GLU A O 1
ATOM 965 N N . GLY A 1 120 ? 17.226 -6.108 -0.735 1.00 93.19 120 GLY A N 1
ATOM 966 C CA . GLY A 1 120 ? 17.734 -5.580 0.522 1.00 93.19 120 GLY A CA 1
ATOM 967 C C . GLY A 1 120 ? 16.904 -6.013 1.722 1.00 93.19 120 GLY A C 1
ATOM 968 O O . GLY A 1 120 ? 16.006 -6.850 1.617 1.00 93.19 120 GLY A O 1
ATOM 969 N N . HIS A 1 121 ? 17.229 -5.427 2.870 1.00 92.94 121 HIS A N 1
ATOM 970 C CA . HIS A 1 121 ? 16.429 -5.513 4.085 1.00 92.94 121 HIS A CA 1
ATOM 971 C C . HIS A 1 121 ? 16.007 -4.108 4.482 1.00 92.94 121 HIS A C 1
ATOM 973 O O . HIS A 1 121 ? 16.862 -3.237 4.628 1.00 92.94 121 HIS A O 1
ATOM 979 N N . ASP A 1 122 ? 14.706 -3.898 4.632 1.00 88.56 122 ASP A N 1
ATOM 980 C CA . ASP A 1 122 ? 14.148 -2.595 4.973 1.00 88.56 122 ASP A CA 1
ATOM 981 C C . ASP A 1 122 ? 12.802 -2.757 5.687 1.00 88.56 122 ASP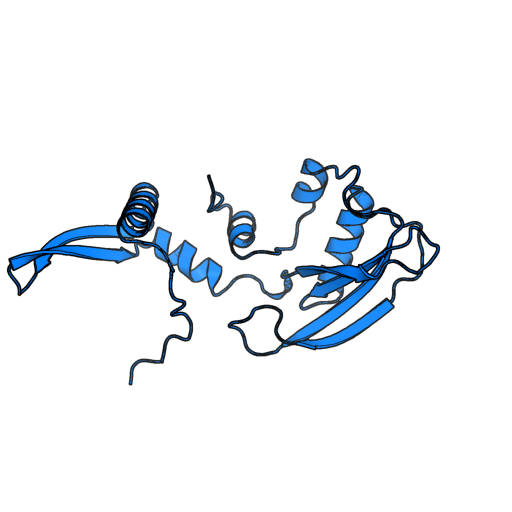 A C 1
ATOM 983 O O . ASP A 1 122 ? 12.199 -3.836 5.710 1.00 88.56 122 ASP A O 1
ATOM 987 N N . GLN A 1 123 ? 12.341 -1.671 6.288 1.00 85.19 123 GLN A N 1
ATOM 988 C CA . GLN A 1 123 ? 11.096 -1.573 7.021 1.00 85.19 123 GLN A CA 1
ATOM 989 C C . GLN A 1 123 ? 10.073 -0.778 6.194 1.00 85.19 123 GLN A C 1
ATOM 991 O O . GLN A 1 123 ? 9.890 0.418 6.398 1.00 85.19 123 GLN A O 1
ATOM 996 N N . LEU A 1 124 ? 9.373 -1.446 5.263 1.00 80.88 124 LEU A N 1
ATOM 997 C CA . LEU A 1 124 ? 8.325 -0.792 4.452 1.00 80.88 124 LEU A CA 1
ATOM 998 C C . LEU A 1 124 ? 7.114 -0.356 5.285 1.00 80.88 124 LEU A C 1
ATOM 1000 O O . LEU A 1 124 ? 6.414 0.587 4.929 1.00 80.88 124 LEU A O 1
ATOM 1004 N N . VAL A 1 125 ? 6.869 -1.047 6.399 1.00 76.81 125 VAL A N 1
ATOM 1005 C CA . VAL A 1 125 ? 5.769 -0.770 7.324 1.00 76.81 125 VAL A CA 1
ATOM 1006 C C . VAL A 1 125 ? 6.373 -0.453 8.684 1.00 76.81 125 VAL A C 1
ATOM 1008 O O . VAL A 1 125 ? 6.978 -1.322 9.310 1.00 76.81 125 VAL A O 1
ATOM 1011 N N . TYR A 1 126 ? 6.203 0.791 9.136 1.00 75.19 126 TYR A N 1
ATOM 1012 C CA . TYR A 1 126 ? 6.941 1.379 10.266 1.00 75.19 126 TYR A CA 1
ATOM 1013 C C . TYR A 1 126 ? 6.818 0.626 11.604 1.00 75.19 126 TYR A C 1
ATOM 1015 O O . TYR A 1 126 ? 7.641 0.816 12.495 1.00 75.19 126 TYR A O 1
ATOM 1023 N N . TRP A 1 127 ? 5.791 -0.207 11.778 1.00 71.88 127 TRP A N 1
ATOM 1024 C CA . TRP A 1 127 ? 5.562 -0.989 12.997 1.00 71.88 127 TRP A CA 1
ATOM 1025 C C . TRP A 1 127 ? 5.973 -2.466 12.869 1.00 71.88 127 TRP A C 1
ATOM 1027 O O . TRP A 1 127 ? 5.968 -3.192 13.862 1.00 71.88 127 TRP A O 1
ATOM 1037 N N . ARG A 1 128 ? 6.351 -2.938 11.672 1.00 75.62 128 ARG A N 1
ATOM 1038 C CA . ARG A 1 128 ? 6.867 -4.301 11.454 1.00 75.62 128 ARG A CA 1
ATOM 1039 C C . ARG A 1 128 ? 8.390 -4.332 11.551 1.00 75.62 128 ARG A C 1
ATOM 1041 O O . ARG A 1 128 ? 9.017 -3.332 11.235 1.00 75.62 128 ARG A O 1
ATOM 1048 N N . PRO A 1 129 ? 9.021 -5.450 11.945 1.00 81.56 129 PRO A N 1
ATOM 1049 C CA . PRO A 1 129 ? 10.476 -5.569 11.857 1.00 81.56 129 PRO A CA 1
ATOM 1050 C C . PRO A 1 129 ? 10.948 -5.417 10.405 1.00 81.56 129 PRO A C 1
ATOM 1052 O O . PRO A 1 129 ? 10.185 -5.701 9.484 1.00 81.56 129 PRO A O 1
ATOM 1055 N N . ALA A 1 130 ? 12.207 -5.021 10.198 1.00 87.31 130 ALA A N 1
ATOM 1056 C CA . ALA A 1 130 ? 12.803 -5.010 8.865 1.00 87.31 130 ALA A CA 1
ATOM 1057 C C . ALA A 1 130 ? 12.720 -6.407 8.230 1.00 87.31 130 ALA A C 1
ATOM 1059 O O . ALA A 1 130 ? 12.990 -7.421 8.880 1.00 87.31 130 ALA A O 1
ATOM 1060 N N . GLN A 1 131 ? 12.336 -6.463 6.959 1.00 88.88 131 GLN A N 1
ATOM 1061 C CA . GLN A 1 131 ? 12.149 -7.710 6.222 1.00 88.88 131 GLN A CA 1
ATOM 1062 C C . GLN A 1 131 ? 12.905 -7.654 4.905 1.00 88.88 131 GLN A C 1
ATOM 1064 O O . GLN A 1 131 ? 13.314 -6.588 4.445 1.00 88.88 131 GLN A O 1
ATOM 1069 N N . ARG A 1 132 ? 13.060 -8.818 4.277 1.00 92.94 132 ARG A N 1
ATOM 1070 C CA . ARG A 1 132 ? 13.543 -8.901 2.904 1.00 92.94 132 ARG A CA 1
ATOM 1071 C C . ARG A 1 132 ? 12.595 -8.130 1.982 1.00 92.94 132 ARG A C 1
ATOM 1073 O O . ARG A 1 132 ? 11.379 -8.340 2.021 1.00 92.94 132 ARG A O 1
ATOM 1080 N N . ILE A 1 133 ? 13.173 -7.263 1.161 1.00 94.62 133 ILE A N 1
ATOM 1081 C CA . ILE A 1 133 ? 12.463 -6.444 0.182 1.00 94.62 133 ILE A CA 1
ATOM 1082 C C . ILE A 1 133 ? 13.161 -6.497 -1.174 1.00 94.62 133 ILE A C 1
ATOM 1084 O O . ILE A 1 133 ? 14.374 -6.699 -1.275 1.00 94.62 133 ILE A O 1
ATOM 1088 N N . TYR A 1 134 ? 12.380 -6.260 -2.218 1.00 96.44 134 TYR A N 1
ATOM 1089 C CA . TYR A 1 134 ? 12.829 -6.174 -3.595 1.00 96.44 134 TYR A CA 1
ATOM 1090 C C . TYR A 1 134 ? 12.531 -4.789 -4.136 1.00 96.44 134 TYR A C 1
ATOM 1092 O O . TYR A 1 134 ? 11.429 -4.273 -3.972 1.00 96.44 134 TYR A O 1
ATOM 1100 N N . LEU A 1 135 ? 13.516 -4.215 -4.813 1.00 95.94 135 LEU A N 1
ATOM 1101 C CA . LEU A 1 135 ? 13.413 -2.957 -5.528 1.00 95.94 135 LEU A CA 1
ATOM 1102 C C . LEU A 1 135 ? 13.329 -3.240 -7.027 1.00 95.94 135 LEU A C 1
ATOM 1104 O O . LEU A 1 135 ? 14.176 -3.946 -7.573 1.00 95.94 135 LEU A O 1
ATOM 1108 N N . LEU A 1 136 ? 12.375 -2.607 -7.698 1.00 97.12 136 LEU A N 1
ATOM 1109 C CA . LEU A 1 136 ? 12.361 -2.390 -9.140 1.00 97.12 136 LEU A CA 1
ATOM 1110 C C . LEU A 1 136 ? 12.507 -0.890 -9.396 1.00 97.12 136 LEU A C 1
ATOM 1112 O O . LEU A 1 136 ? 11.783 -0.078 -8.829 1.00 97.12 136 LEU A O 1
ATOM 1116 N N . SER A 1 137 ? 13.453 -0.499 -10.244 1.00 95.19 137 SER A N 1
ATOM 1117 C CA . SER A 1 137 ? 13.663 0.894 -10.623 1.00 95.19 137 SER A CA 1
ATOM 1118 C C . SER A 1 137 ? 13.716 1.049 -12.135 1.00 95.19 137 SER A C 1
ATOM 1120 O O . SER A 1 137 ? 14.415 0.297 -12.813 1.00 95.19 137 SER A O 1
ATOM 1122 N N . ALA A 1 138 ? 12.997 2.044 -12.643 1.00 94.06 138 ALA A N 1
ATOM 1123 C CA . ALA A 1 138 ? 12.903 2.354 -14.064 1.00 94.06 138 ALA A CA 1
ATOM 1124 C C . ALA A 1 138 ? 12.896 3.874 -14.277 1.00 94.06 138 ALA A C 1
ATOM 1126 O O . ALA A 1 138 ? 12.591 4.640 -13.356 1.00 94.06 138 ALA A O 1
ATOM 1127 N N . TRP A 1 139 ? 13.236 4.298 -15.493 1.00 92.31 139 TRP A N 1
ATOM 1128 C CA . TRP A 1 139 ? 13.079 5.679 -15.945 1.00 92.31 139 TRP A CA 1
ATOM 1129 C C . TRP A 1 139 ? 11.782 5.814 -16.738 1.00 92.31 139 TRP A C 1
ATOM 1131 O O . TRP A 1 139 ? 11.586 5.087 -17.708 1.00 92.31 139 TRP A O 1
ATOM 1141 N N . VAL A 1 140 ? 10.926 6.753 -16.350 1.00 91.25 140 VAL A N 1
ATOM 1142 C CA . VAL A 1 140 ? 9.649 7.050 -17.017 1.00 91.25 140 VAL A CA 1
ATOM 1143 C C . VAL A 1 140 ? 9.674 8.476 -17.558 1.00 91.25 140 VAL A C 1
ATOM 1145 O O . VAL A 1 140 ? 10.351 9.331 -16.990 1.00 91.25 140 VAL A O 1
ATOM 1148 N N . ASN A 1 141 ? 8.963 8.741 -18.647 1.00 88.56 141 ASN A N 1
ATOM 1149 C CA . ASN A 1 141 ? 8.877 10.073 -19.256 1.00 88.56 141 ASN A CA 1
ATOM 1150 C C . ASN A 1 141 ? 7.865 10.965 -18.531 1.00 88.56 141 ASN A C 1
ATOM 1152 O O . ASN A 1 141 ? 7.988 12.181 -18.515 1.00 88.56 141 ASN A O 1
ATOM 1156 N N . SER A 1 142 ? 6.864 10.355 -17.902 1.00 84.69 142 SER A N 1
ATOM 1157 C CA . SER A 1 142 ? 5.911 11.038 -17.039 1.00 84.69 142 SER A CA 1
ATOM 1158 C C . SER A 1 142 ? 5.282 10.059 -16.051 1.00 84.69 142 SER A C 1
ATOM 1160 O O . SER A 1 142 ? 5.297 8.837 -16.248 1.00 84.69 142 SER A O 1
ATOM 1162 N N . TRP A 1 143 ? 4.727 10.606 -14.974 1.00 77.44 143 TRP A N 1
ATOM 1163 C CA . TRP A 1 143 ? 3.846 9.892 -14.058 1.00 77.44 143 TRP A CA 1
ATOM 1164 C C . TRP A 1 143 ? 2.481 10.604 -14.023 1.00 77.44 143 TRP A C 1
ATOM 1166 O O . TRP A 1 143 ? 2.413 11.826 -14.122 1.00 77.44 143 TRP A O 1
ATOM 1176 N N . SER A 1 144 ? 1.399 9.831 -13.910 1.00 66.94 144 SER A N 1
ATOM 1177 C CA . SER A 1 144 ? 0.016 10.261 -13.617 1.00 66.94 144 SER A CA 1
ATOM 1178 C C . SER A 1 144 ? -0.753 11.165 -14.602 1.00 66.94 144 SER A C 1
ATOM 1180 O O . SER A 1 144 ? -1.831 11.644 -14.250 1.00 66.94 144 SER A O 1
ATOM 1182 N N . LEU A 1 145 ? -0.316 11.356 -15.851 1.00 63.62 145 LEU A N 1
ATOM 1183 C CA . LEU A 1 145 ? -1.019 12.273 -16.767 1.00 63.62 145 LEU A CA 1
ATOM 1184 C C . LEU A 1 145 ? -2.336 11.721 -17.354 1.00 63.62 145 LEU A C 1
ATOM 1186 O O . LEU A 1 145 ? -3.213 12.515 -17.701 1.00 63.62 145 LEU A O 1
ATOM 1190 N N . ARG A 1 146 ? -2.491 10.392 -17.508 1.00 76.31 146 ARG A N 1
ATOM 1191 C CA . ARG A 1 146 ? -3.642 9.767 -18.209 1.00 76.31 146 ARG A CA 1
ATOM 1192 C C . ARG A 1 146 ? -4.021 8.377 -17.685 1.00 76.31 146 ARG A C 1
ATOM 1194 O O . ARG A 1 146 ? -4.369 7.489 -18.462 1.00 76.31 146 ARG A O 1
ATOM 1201 N N . THR A 1 147 ? -3.959 8.175 -16.374 1.00 86.12 147 THR A N 1
ATOM 1202 C CA . THR A 1 147 ? -4.241 6.861 -15.787 1.00 86.12 147 THR A CA 1
ATOM 1203 C C . THR A 1 147 ? -5.685 6.425 -16.034 1.00 86.12 147 THR A C 1
ATOM 1205 O O . THR A 1 147 ? -6.630 7.062 -15.564 1.00 86.12 147 THR A O 1
ATOM 1208 N N . ALA A 1 148 ? -5.870 5.287 -16.700 1.00 90.62 148 ALA A N 1
ATOM 1209 C CA . ALA A 1 148 ? -7.151 4.599 -16.802 1.00 90.62 148 ALA A CA 1
ATOM 1210 C C . ALA A 1 148 ? -7.485 3.908 -15.466 1.00 90.62 148 ALA A C 1
ATOM 1212 O O . ALA A 1 148 ? -7.378 2.687 -15.341 1.00 90.62 148 ALA A O 1
ATOM 1213 N N . TRP A 1 149 ? -7.874 4.700 -14.460 1.00 86.88 149 TRP A N 1
ATOM 1214 C CA . TRP A 1 149 ? -8.103 4.243 -13.083 1.00 86.88 149 TRP A CA 1
ATOM 1215 C C . TRP A 1 149 ? -8.988 2.996 -12.966 1.00 86.88 149 TRP A C 1
ATOM 1217 O O . TRP A 1 149 ? -8.560 2.064 -12.289 1.00 86.88 149 TRP A O 1
ATOM 1227 N N . PRO A 1 150 ? -10.144 2.882 -13.654 1.00 89.06 150 PRO A N 1
ATOM 1228 C CA . PRO A 1 150 ? -10.954 1.665 -13.574 1.00 89.06 150 PRO A CA 1
ATOM 1229 C C . PRO A 1 150 ? -10.203 0.407 -14.031 1.00 89.06 150 PRO A C 1
ATOM 1231 O O . PRO A 1 150 ? -10.313 -0.645 -13.408 1.00 89.06 150 PRO A O 1
ATOM 1234 N N . GLY A 1 151 ? -9.397 0.514 -15.093 1.00 87.06 151 GLY A N 1
ATOM 1235 C CA . GLY A 1 151 ? -8.581 -0.595 -15.586 1.00 87.06 151 GLY A CA 1
ATOM 1236 C C . GLY A 1 151 ? -7.411 -0.929 -14.660 1.00 87.06 151 GLY A C 1
ATOM 1237 O O . GLY A 1 151 ? -7.077 -2.101 -14.500 1.00 87.06 151 GLY A O 1
ATOM 1238 N N . PHE A 1 152 ? -6.818 0.085 -14.028 1.00 87.56 152 PHE A N 1
ATOM 1239 C CA . PHE A 1 152 ? -5.729 -0.091 -13.068 1.00 87.56 152 PHE A CA 1
ATOM 1240 C C . PHE A 1 152 ? -6.213 -0.777 -11.784 1.00 87.56 152 PHE A C 1
ATOM 1242 O O . PHE A 1 152 ? -5.580 -1.716 -11.307 1.00 87.56 152 PHE A O 1
ATOM 1249 N N . GLU A 1 153 ? -7.374 -0.367 -11.268 1.00 83.94 153 GLU A N 1
ATOM 1250 C CA . GLU A 1 153 ? -8.035 -1.006 -10.124 1.00 83.94 153 GLU A CA 1
ATOM 1251 C C . GLU A 1 153 ? -8.454 -2.447 -10.444 1.00 83.94 153 GLU A C 1
ATOM 1253 O O . GLU A 1 153 ? -8.220 -3.338 -9.636 1.00 83.94 153 GLU A O 1
ATOM 1258 N N . ALA A 1 154 ? -9.005 -2.715 -11.634 1.00 84.19 154 ALA A N 1
ATOM 1259 C CA . ALA A 1 154 ? -9.425 -4.066 -12.024 1.00 84.19 154 ALA A CA 1
ATOM 1260 C C . ALA A 1 154 ? -8.261 -5.070 -12.144 1.00 84.19 154 ALA A C 1
ATOM 1262 O O . ALA A 1 154 ? -8.470 -6.276 -12.046 1.00 84.19 154 ALA A O 1
ATOM 1263 N N . ARG A 1 155 ? -7.035 -4.582 -12.367 1.00 86.25 155 ARG A N 1
ATOM 1264 C CA . ARG A 1 155 ? -5.807 -5.393 -12.450 1.00 86.25 155 ARG A CA 1
ATOM 1265 C C . ARG A 1 155 ? -5.102 -5.554 -11.107 1.00 86.25 155 ARG A C 1
ATOM 1267 O O . ARG A 1 155 ? -4.071 -6.217 -11.044 1.00 86.25 155 ARG A O 1
ATOM 1274 N N . ARG A 1 156 ? -5.612 -4.915 -10.056 1.00 83.69 156 ARG A N 1
ATOM 1275 C CA . ARG A 1 156 ? -4.948 -4.843 -8.763 1.00 83.69 156 ARG A CA 1
ATOM 1276 C C . ARG A 1 156 ? -4.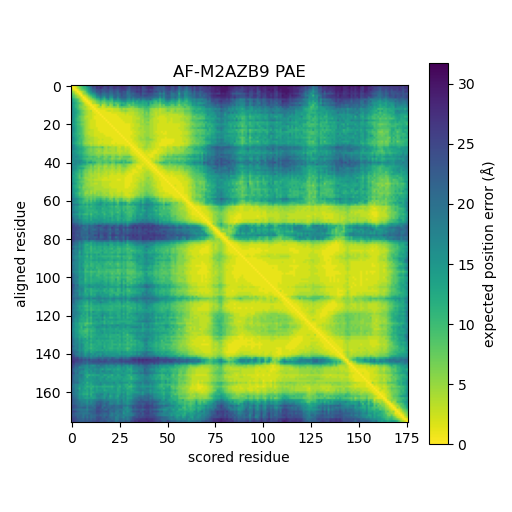915 -6.210 -8.088 1.00 83.69 156 ARG A C 1
ATOM 1278 O O . ARG A 1 156 ? -5.940 -6.743 -7.676 1.00 83.69 156 ARG A O 1
ATOM 1285 N N . THR A 1 157 ? -3.708 -6.729 -7.916 1.00 85.31 157 THR A N 1
ATOM 1286 C CA . THR A 1 157 ? -3.400 -7.919 -7.104 1.00 85.31 157 THR A CA 1
ATOM 1287 C C . THR A 1 157 ? -2.616 -7.569 -5.836 1.00 85.31 157 THR A C 1
ATOM 1289 O O . THR A 1 157 ? -2.412 -8.443 -4.992 1.00 85.31 157 THR A O 1
ATOM 1292 N N . TRP A 1 158 ? -2.219 -6.299 -5.694 1.00 87.62 158 TRP A N 1
ATOM 1293 C CA . TRP A 1 158 ? -1.417 -5.716 -4.614 1.00 87.62 158 TRP A CA 1
ATOM 1294 C C . TRP A 1 158 ? -2.223 -4.737 -3.749 1.00 87.62 158 TRP A C 1
ATOM 1296 O O . TRP A 1 158 ? -3.330 -4.329 -4.100 1.00 87.62 158 TRP A O 1
ATOM 1306 N N . TRP A 1 159 ? -1.626 -4.292 -2.648 1.00 85.00 159 TRP A N 1
ATOM 1307 C CA . TRP A 1 159 ? -2.143 -3.208 -1.812 1.00 85.00 159 TRP A CA 1
ATOM 1308 C C . TRP A 1 159 ? -0.999 -2.280 -1.381 1.00 85.00 159 TRP A C 1
ATOM 1310 O O . TRP A 1 159 ? 0.138 -2.722 -1.198 1.00 85.00 159 TRP A O 1
ATOM 1320 N N . ARG A 1 160 ? -1.288 -0.982 -1.253 1.00 80.75 160 ARG A N 1
ATOM 1321 C CA . ARG A 1 160 ? -0.304 0.064 -0.924 1.00 80.75 160 ARG A CA 1
ATOM 1322 C C . ARG A 1 160 ? -0.538 0.688 0.441 1.00 80.75 160 ARG A C 1
ATOM 1324 O O . ARG A 1 160 ? 0.416 1.058 1.117 1.00 80.75 160 ARG A O 1
ATOM 1331 N N . THR A 1 161 ? -1.798 0.782 0.851 1.00 73.38 161 THR A N 1
ATOM 1332 C CA . THR A 1 161 ? -2.196 1.273 2.173 1.00 73.38 161 THR A CA 1
ATOM 1333 C C . THR A 1 161 ? -2.977 0.197 2.925 1.00 73.38 161 THR A C 1
ATOM 1335 O O . THR A 1 161 ? -3.567 -0.678 2.284 1.00 73.38 161 THR A O 1
ATOM 1338 N N . PRO A 1 162 ? -3.013 0.248 4.269 1.00 65.12 162 PRO A N 1
ATOM 1339 C CA . PRO A 1 162 ? -3.859 -0.647 5.053 1.00 65.12 162 PRO A CA 1
ATOM 1340 C C . PRO A 1 162 ? -5.335 -0.609 4.622 1.00 65.12 162 PRO A C 1
ATOM 1342 O O . PRO A 1 162 ? -5.948 -1.656 4.457 1.00 65.12 162 PRO A O 1
ATOM 1345 N N . ASP A 1 163 ? -5.865 0.573 4.292 1.00 61.91 163 ASP A N 1
ATOM 1346 C CA . ASP A 1 163 ? -7.246 0.738 3.807 1.00 61.91 163 ASP A CA 1
ATOM 1347 C C . ASP A 1 163 ? -7.534 -0.016 2.491 1.00 61.91 163 ASP A C 1
ATOM 1349 O O . ASP A 1 163 ? -8.678 -0.373 2.203 1.00 61.91 163 ASP A O 1
ATOM 1353 N N . GLU A 1 164 ? -6.509 -0.282 1.669 1.00 70.00 164 GLU A N 1
ATOM 1354 C CA . GLU A 1 164 ? -6.648 -1.060 0.431 1.00 70.00 164 GLU A CA 1
ATOM 1355 C C . GLU A 1 164 ? -6.738 -2.577 0.688 1.00 70.00 164 GLU A C 1
ATOM 1357 O O . GLU A 1 164 ? -7.166 -3.308 -0.210 1.00 70.00 164 GLU A O 1
ATOM 1362 N N . ILE A 1 165 ? -6.408 -3.056 1.898 1.00 67.50 165 ILE A N 1
ATOM 1363 C CA . ILE A 1 165 ? -6.520 -4.474 2.283 1.00 67.50 165 ILE A CA 1
ATOM 1364 C C . ILE A 1 165 ? -7.982 -4.922 2.202 1.00 67.50 165 ILE A C 1
ATOM 1366 O O . ILE A 1 165 ? -8.254 -5.985 1.648 1.00 67.50 165 ILE A O 1
ATOM 1370 N N . GLY A 1 166 ? -8.933 -4.093 2.650 1.00 56.19 166 GLY A N 1
ATOM 1371 C CA . GLY A 1 166 ? -10.361 -4.435 2.668 1.00 56.19 166 GLY A CA 1
ATOM 1372 C C . GLY A 1 166 ? -10.920 -4.856 1.301 1.00 56.19 166 GLY A C 1
ATOM 1373 O O . GLY A 1 166 ? -11.729 -5.781 1.219 1.00 56.19 166 GLY A O 1
ATOM 1374 N N . LYS A 1 167 ? -10.406 -4.281 0.202 1.00 55.72 167 LYS A N 1
ATOM 1375 C CA . LYS A 1 167 ? -10.811 -4.643 -1.170 1.00 55.72 167 LYS A CA 1
ATOM 1376 C C . LYS A 1 167 ? -10.439 -6.079 -1.558 1.00 55.72 167 LYS A C 1
ATOM 1378 O O . LYS A 1 167 ? -11.161 -6.683 -2.346 1.00 55.72 167 LYS A O 1
ATOM 1383 N N . LEU A 1 168 ? -9.355 -6.643 -1.016 1.00 54.03 168 LEU A N 1
ATOM 1384 C CA . LEU A 1 168 ? -8.944 -8.028 -1.297 1.00 54.03 168 LEU A CA 1
ATOM 1385 C C . LEU A 1 168 ? -9.845 -9.065 -0.605 1.00 54.03 168 LEU A C 1
ATOM 1387 O O . LEU A 1 168 ? -9.856 -10.225 -1.011 1.00 54.03 168 LEU A O 1
ATOM 1391 N N . TRP A 1 169 ? -10.629 -8.636 0.387 1.00 54.88 169 TRP A N 1
ATOM 1392 C CA . TRP A 1 169 ? -11.512 -9.483 1.194 1.00 54.88 169 TRP A CA 1
ATOM 1393 C C . TRP A 1 169 ? -13.004 -9.183 0.982 1.00 54.88 169 TRP A C 1
ATOM 1395 O O . TRP A 1 169 ? -13.848 -9.762 1.658 1.00 54.88 169 TRP A O 1
ATOM 1405 N N . GLY A 1 170 ? -13.349 -8.293 0.043 1.00 54.56 170 GLY A N 1
ATOM 1406 C CA . GLY A 1 170 ? -14.739 -7.894 -0.215 1.00 54.56 170 GLY A CA 1
ATOM 1407 C C . GLY A 1 170 ? -15.346 -6.982 0.859 1.00 54.56 170 GLY A C 1
ATOM 1408 O O . GLY A 1 170 ? -16.567 -6.853 0.921 1.00 54.56 170 GLY A O 1
ATOM 1409 N N . LEU A 1 171 ? -14.518 -6.346 1.693 1.00 46.19 171 LEU A N 1
ATOM 1410 C CA . LEU A 1 171 ? -14.961 -5.397 2.712 1.00 46.19 171 LEU A CA 1
ATOM 1411 C C . LEU A 1 171 ? -15.192 -4.004 2.096 1.00 46.19 171 LEU A C 1
ATOM 1413 O O . LEU A 1 171 ? -14.464 -3.604 1.177 1.00 46.19 171 LEU A O 1
ATOM 1417 N N . PRO A 1 172 ? -16.192 -3.242 2.579 1.00 40.59 172 PRO A N 1
ATOM 1418 C CA . PRO A 1 172 ? -16.408 -1.870 2.134 1.00 40.59 172 PRO A CA 1
ATOM 1419 C C . PRO A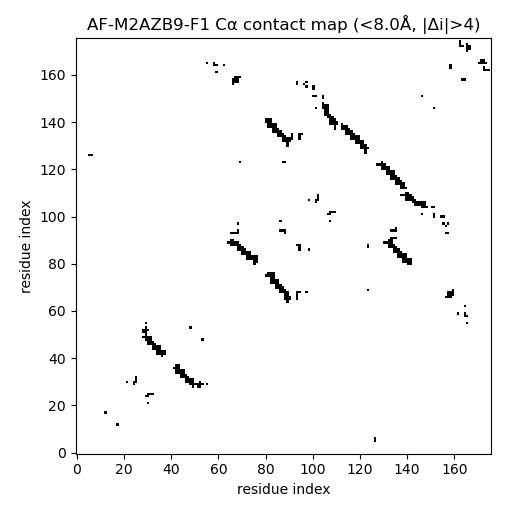 1 172 ? -15.186 -0.994 2.468 1.00 40.59 172 PRO A C 1
ATOM 1421 O O . PRO A 1 172 ? -14.514 -1.239 3.472 1.00 40.59 172 PRO A O 1
ATOM 1424 N N . PRO A 1 173 ? -14.874 0.030 1.651 1.00 44.25 173 PRO A N 1
ATOM 1425 C CA . PRO A 1 173 ? -13.757 0.931 1.921 1.00 44.25 173 PRO A CA 1
ATOM 1426 C C . PRO A 1 173 ? -13.914 1.608 3.292 1.00 44.25 173 PRO A C 1
ATOM 1428 O O . PRO A 1 173 ? -15.005 2.054 3.649 1.00 44.25 173 PRO A O 1
ATOM 1431 N N . ALA A 1 174 ? -12.816 1.711 4.050 1.00 37.12 174 ALA A N 1
ATOM 1432 C CA . ALA A 1 174 ? -12.802 2.338 5.377 1.00 37.12 174 ALA A CA 1
ATOM 1433 C C . ALA A 1 174 ? -13.202 3.829 5.337 1.00 37.12 174 ALA A C 1
ATOM 1435 O O . ALA A 1 174 ? -13.775 4.356 6.299 1.00 37.12 174 ALA A O 1
ATOM 1436 N N . GLN A 1 175 ? -12.959 4.483 4.195 1.00 33.03 175 GLN A N 1
ATOM 1437 C CA . GLN A 1 175 ? -13.306 5.875 3.928 1.00 33.03 175 GLN A CA 1
ATOM 1438 C C . GLN A 1 175 ? -14.482 5.962 2.942 1.00 33.03 175 GLN A C 1
ATOM 1440 O O . GLN A 1 175 ? -14.354 5.640 1.759 1.00 33.03 175 GLN A O 1
ATOM 1445 N N . THR A 1 176 ? -15.618 6.417 3.464 1.00 35.78 176 THR A N 1
ATOM 1446 C CA . THR A 1 176 ? -16.729 7.055 2.740 1.00 35.78 176 THR A CA 1
ATOM 1447 C C . THR A 1 176 ? -17.045 8.342 3.464 1.00 35.78 176 THR A C 1
ATOM 1449 O O . THR A 1 176 ? -17.180 8.235 4.709 1.00 35.78 176 THR A O 1
#

Radius of gyration: 21.1 Å; Cα contacts (8 Å, |Δi|>4): 265; chains: 1; bounding box: 42×30×63 Å

Mean predicted aligned error: 10.45 Å